Protein AF-A0A7S4B683-F1 (afdb_monomer_lite)

pLDDT: mean 73.1, std 13.83, range [40.75, 92.88]

Sequence (251 aa):
MADQAPETPTKEPKQQPLPHYALPNFSTVLPTYSNHESDVIAQAFRIGNFLSLQDLPSRIKPGQVSRSRCQKILDNRQPSDAATDPSARYQPKPKLFSEFEYMPSPYSIVETIHAQERAEQKASLEKAGHKKPFVLADTAVKLKYEDGFHGGIRPYKDTPDPWEAADDQALRHKWLQDAQILAGPWRPSGRVKGSTGEAATEIPCAKSLPEIIESLRKDLESDWEDYDFIVCSTDDEHIVSVSRAILRSYN

Organism: Chrysotila carterae (NCBI:txid13221)

Secondary structure (DSSP, 8-state):
--PPPPPP------PPPPPGGGSPPTTTSPPPPTTHHHHHHHHHTSTT-SS-GGGS-SS--TTHHHHHHHHHHHHHHSPPGGGT-TT----PPS-SS--------HHHHHHHHHHHHHHHHHHHHHHTT-SS----TTS----TT--TTSS------SSPPTTHHHHHHHHHHHHHHHHH-SSSS---------SSS--S-----TTTHHHHHHHHHHHHHHH-TTEEEEEEE-TTS-EEEEEEE------

Radius of gyration: 38.77 Å; chains: 1; bounding box: 94×109×76 Å

Structure (mmCIF, N/CA/C/O backbone):
data_AF-A0A7S4B683-F1
#
_entry.id   AF-A0A7S4B683-F1
#
loop_
_atom_site.group_PDB
_atom_site.id
_atom_site.type_symbol
_atom_site.label_atom_id
_atom_site.label_alt_id
_atom_site.label_comp_id
_atom_site.label_asym_id
_atom_site.label_entity_id
_atom_site.label_seq_id
_atom_site.pdbx_PDB_ins_code
_atom_site.Cartn_x
_atom_site.Cartn_y
_atom_site.Cartn_z
_atom_site.occupancy
_atom_site.B_iso_or_equiv
_atom_site.auth_seq_id
_atom_site.auth_comp_id
_atom_site.auth_asym_id
_atom_site.auth_atom_id
_atom_site.pdbx_PDB_model_num
ATOM 1 N N . MET A 1 1 ? 55.623 56.585 -16.899 1.00 46.59 1 MET A N 1
ATOM 2 C CA . MET A 1 1 ? 54.569 57.502 -16.423 1.00 46.59 1 MET A CA 1
ATOM 3 C C . MET A 1 1 ? 53.360 57.261 -17.303 1.00 46.59 1 MET A C 1
ATOM 5 O O . MET A 1 1 ? 53.404 57.637 -18.463 1.00 46.59 1 MET A O 1
ATOM 9 N N . ALA A 1 2 ? 52.381 56.507 -16.807 1.00 42.16 2 ALA A N 1
ATOM 10 C CA . ALA A 1 2 ? 51.123 56.243 -17.498 1.00 42.16 2 ALA A CA 1
ATOM 11 C C . ALA A 1 2 ? 49.999 56.733 -16.578 1.00 42.16 2 ALA A C 1
ATOM 13 O O . ALA A 1 2 ? 49.962 56.346 -15.410 1.00 42.16 2 ALA A O 1
ATOM 14 N N . ASP A 1 3 ? 49.184 57.644 -17.104 1.00 46.34 3 ASP A N 1
ATOM 15 C CA . ASP A 1 3 ? 48.118 58.365 -16.414 1.00 46.34 3 ASP A CA 1
ATOM 16 C C . ASP A 1 3 ? 47.006 57.431 -15.918 1.00 46.34 3 ASP A C 1
ATOM 18 O O . ASP A 1 3 ? 4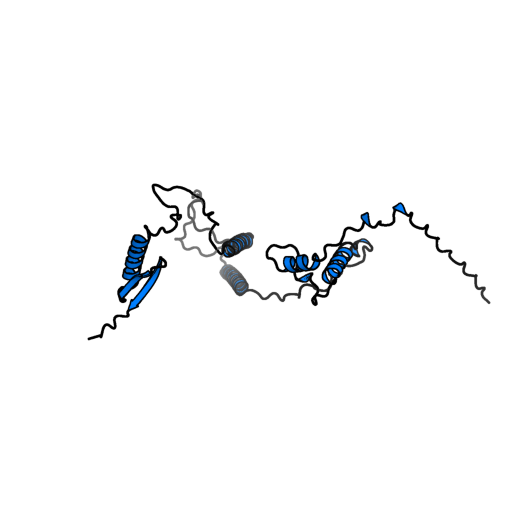6.462 56.622 -16.671 1.00 46.34 3 ASP A O 1
ATOM 22 N N . GLN A 1 4 ? 46.649 57.581 -14.641 1.00 49.62 4 GLN A N 1
ATOM 23 C CA . GLN A 1 4 ? 45.452 57.007 -14.031 1.00 49.62 4 GLN A CA 1
ATOM 24 C C . GLN A 1 4 ? 44.239 57.884 -14.364 1.00 49.62 4 GLN A C 1
ATOM 26 O O . GLN A 1 4 ? 44.183 59.052 -13.981 1.00 49.62 4 GLN A O 1
ATOM 31 N N . ALA A 1 5 ? 43.253 57.311 -15.053 1.00 58.00 5 ALA A N 1
ATOM 32 C CA . ALA A 1 5 ? 41.938 57.921 -15.225 1.00 58.00 5 ALA A CA 1
ATOM 33 C C . ALA A 1 5 ? 41.121 57.824 -13.915 1.00 58.00 5 ALA A C 1
ATOM 35 O O . ALA A 1 5 ? 41.173 56.784 -13.256 1.00 58.00 5 ALA A O 1
ATOM 36 N N . PRO A 1 6 ? 40.355 58.861 -13.526 1.00 57.94 6 PRO A N 1
ATOM 37 C CA . PRO A 1 6 ? 39.534 58.823 -12.319 1.00 57.94 6 PRO A CA 1
ATOM 38 C C . PRO A 1 6 ? 38.224 58.050 -12.544 1.00 57.94 6 PRO A C 1
ATOM 40 O O . PRO A 1 6 ? 37.463 58.337 -13.469 1.00 57.94 6 PRO A O 1
ATOM 43 N N . GLU A 1 7 ? 37.948 57.090 -11.662 1.00 55.16 7 GLU A N 1
ATOM 44 C CA . GLU A 1 7 ? 36.692 56.341 -11.603 1.00 55.16 7 GLU A CA 1
ATOM 45 C C . GLU A 1 7 ? 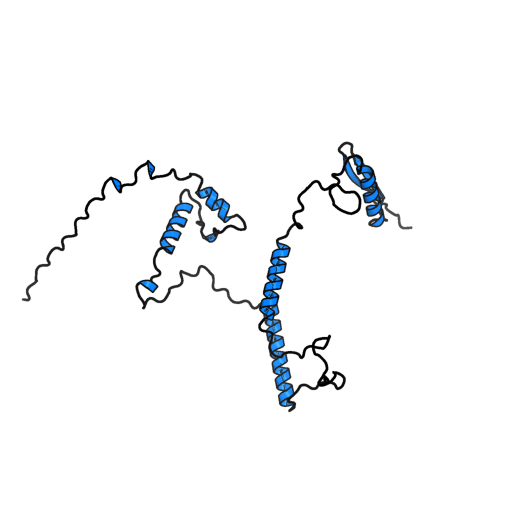35.519 57.263 -11.225 1.00 55.16 7 GLU A C 1
ATOM 47 O O . GLU A 1 7 ? 35.549 57.985 -10.226 1.00 55.16 7 GLU A O 1
ATOM 52 N N . THR A 1 8 ? 34.460 57.250 -12.032 1.00 56.09 8 THR A N 1
ATOM 53 C CA . THR A 1 8 ? 33.211 57.970 -11.755 1.00 56.09 8 THR A CA 1
ATOM 54 C C . THR A 1 8 ? 32.347 57.204 -10.744 1.00 56.09 8 THR A C 1
ATOM 56 O O . THR A 1 8 ? 32.130 56.008 -10.944 1.00 56.09 8 THR A O 1
ATOM 59 N N . PRO A 1 9 ? 31.767 57.854 -9.716 1.00 53.50 9 PRO A N 1
ATOM 60 C CA . PRO A 1 9 ? 30.889 57.184 -8.761 1.00 53.50 9 PRO A CA 1
ATOM 61 C C . PRO A 1 9 ? 29.513 56.894 -9.380 1.00 53.50 9 PRO A C 1
ATOM 63 O O . PRO A 1 9 ? 28.737 57.804 -9.689 1.00 53.50 9 PRO A O 1
ATOM 66 N N . THR A 1 10 ? 29.195 55.612 -9.535 1.00 53.00 10 THR A N 1
ATOM 67 C CA . THR A 1 10 ? 27.877 55.119 -9.951 1.00 53.00 10 THR A CA 1
ATOM 68 C C . THR A 1 10 ? 26.836 55.471 -8.883 1.00 53.00 10 THR A C 1
ATOM 70 O O . THR A 1 10 ? 26.825 54.903 -7.795 1.00 53.00 10 THR A O 1
ATOM 73 N N . LYS A 1 11 ? 25.957 56.440 -9.170 1.00 57.34 11 LYS A N 1
ATOM 74 C CA . LYS A 1 11 ? 24.797 56.774 -8.326 1.00 57.34 11 LYS A CA 1
ATOM 75 C C . LYS A 1 11 ? 23.799 55.613 -8.341 1.00 57.34 11 LYS A C 1
ATOM 77 O O . LYS A 1 11 ? 23.180 55.354 -9.370 1.00 57.34 11 LYS A O 1
ATOM 82 N N . GLU A 1 12 ? 23.601 54.966 -7.198 1.00 60.56 12 GLU A N 1
ATOM 83 C CA . GLU A 1 12 ? 22.509 54.010 -6.999 1.00 60.56 12 GLU A CA 1
ATOM 84 C C . GLU A 1 12 ? 21.138 54.703 -7.172 1.00 60.56 12 GLU A C 1
ATOM 86 O O . GLU A 1 12 ? 20.945 55.831 -6.692 1.00 60.56 12 GLU A O 1
ATOM 91 N N . PRO A 1 13 ? 20.165 54.079 -7.861 1.00 61.00 13 PRO A N 1
ATOM 92 C CA . PRO A 1 13 ? 18.845 54.666 -8.046 1.00 61.00 13 PRO A CA 1
ATOM 93 C C . PRO A 1 13 ? 18.075 54.694 -6.717 1.00 61.00 13 PRO A C 1
ATOM 95 O O . PRO A 1 13 ? 17.823 53.661 -6.100 1.00 61.00 13 PRO A O 1
ATOM 98 N N . LYS A 1 14 ? 17.655 55.892 -6.289 1.00 60.00 14 LYS A N 1
ATOM 99 C CA . LYS A 1 14 ? 16.766 56.083 -5.132 1.00 60.00 14 LYS A CA 1
ATOM 100 C C . LYS A 1 14 ? 15.427 55.386 -5.390 1.00 60.00 14 LYS A C 1
ATOM 102 O O . LYS A 1 14 ? 14.638 55.851 -6.211 1.00 60.00 14 LYS A O 1
ATOM 107 N N . GLN A 1 15 ? 15.171 54.290 -4.681 1.00 65.50 15 GLN A N 1
ATOM 108 C CA . GLN A 1 15 ? 13.884 53.597 -4.705 1.00 65.50 15 GLN A CA 1
ATOM 109 C C . GLN A 1 15 ? 12.796 54.513 -4.127 1.00 65.50 15 GLN A C 1
ATOM 111 O O . GLN A 1 15 ? 12.965 55.092 -3.053 1.00 65.50 15 GLN A O 1
ATOM 116 N N . GLN A 1 16 ? 11.692 54.681 -4.854 1.00 76.94 16 GLN A N 1
ATOM 117 C CA . GLN A 1 16 ? 10.541 55.431 -4.353 1.00 76.94 16 GLN A CA 1
ATOM 118 C C . GLN A 1 16 ? 9.873 54.636 -3.216 1.00 76.94 16 GLN A C 1
ATOM 120 O O . GLN A 1 16 ? 9.711 53.421 -3.355 1.00 76.94 16 GLN A O 1
ATOM 125 N N . PRO A 1 17 ? 9.497 55.278 -2.094 1.00 78.19 17 PRO A N 1
ATOM 126 C CA . PRO A 1 17 ? 8.856 54.583 -0.984 1.00 78.19 17 PRO A CA 1
ATOM 127 C C . PRO A 1 17 ? 7.494 54.034 -1.423 1.00 78.19 17 PRO A C 1
ATOM 129 O O . PRO A 1 17 ? 6.731 54.727 -2.100 1.00 78.19 17 PRO A O 1
ATOM 132 N N . LEU A 1 18 ? 7.191 52.788 -1.042 1.00 81.88 18 LEU A N 1
ATOM 133 C CA . LEU A 1 18 ? 5.913 52.166 -1.380 1.00 81.88 18 LEU A CA 1
ATOM 134 C C . LEU A 1 18 ? 4.740 52.997 -0.825 1.00 81.88 18 LEU A C 1
ATOM 136 O O . LEU A 1 18 ? 4.807 53.486 0.306 1.00 81.88 18 LEU A O 1
ATOM 140 N N . PRO A 1 19 ? 3.648 53.143 -1.593 1.00 88.12 19 PRO A N 1
ATOM 141 C CA . PRO A 1 19 ? 2.488 53.900 -1.155 1.00 88.12 19 PRO A CA 1
ATOM 142 C C . PRO A 1 19 ? 1.785 53.232 0.035 1.00 88.12 19 PRO A C 1
ATOM 144 O O . PRO A 1 19 ? 1.706 52.010 0.124 1.00 88.12 19 PRO A O 1
ATOM 147 N N . HIS A 1 20 ? 1.202 54.041 0.926 1.00 76.50 20 HIS A N 1
ATOM 148 C CA . HIS A 1 20 ? 0.596 53.567 2.178 1.00 76.50 20 HIS A CA 1
ATOM 149 C C . HIS A 1 20 ? -0.540 52.547 1.962 1.00 76.50 20 HIS A C 1
ATOM 151 O O . HIS A 1 20 ? -0.727 51.649 2.779 1.00 76.50 20 HIS A O 1
ATOM 157 N N . TYR A 1 21 ? -1.274 52.639 0.850 1.00 80.00 21 TYR A N 1
ATOM 158 C CA . TYR A 1 21 ? -2.324 51.674 0.500 1.00 80.00 21 TYR A CA 1
ATOM 159 C C . TYR A 1 21 ? -1.781 50.299 0.079 1.00 80.00 21 TYR A C 1
ATOM 161 O O . TYR A 1 21 ? -2.535 49.332 0.051 1.00 80.00 21 TYR A O 1
ATOM 169 N N . ALA A 1 22 ? -0.492 50.204 -0.259 1.00 79.50 22 ALA A N 1
ATOM 170 C CA . ALA A 1 22 ? 0.187 48.948 -0.566 1.00 79.50 22 ALA A CA 1
ATOM 171 C C . ALA A 1 22 ? 0.823 48.306 0.681 1.00 79.50 22 ALA A C 1
ATOM 173 O O . ALA A 1 22 ? 1.377 47.211 0.587 1.00 79.50 22 ALA A O 1
ATOM 174 N N . LEU A 1 23 ? 0.754 48.966 1.844 1.00 82.25 23 LEU A N 1
ATOM 175 C CA . LEU A 1 23 ? 1.198 48.386 3.106 1.00 82.25 23 LEU A CA 1
ATOM 176 C C . LEU A 1 23 ? 0.097 47.472 3.668 1.00 82.25 23 LEU A C 1
ATOM 178 O O . LEU A 1 23 ? -1.067 47.881 3.715 1.00 82.25 23 LEU A O 1
ATOM 182 N N . PRO A 1 24 ? 0.433 46.251 4.117 1.00 78.19 24 PRO A N 1
ATOM 183 C CA . PRO A 1 24 ? -0.540 45.357 4.727 1.00 78.19 24 PRO A CA 1
ATOM 184 C C . PRO A 1 24 ? -1.126 46.002 5.991 1.00 78.19 24 PRO A C 1
ATOM 186 O O . PRO A 1 24 ? -0.405 46.352 6.924 1.00 78.19 24 PRO A O 1
ATOM 189 N N . ASN A 1 25 ? -2.448 46.178 6.013 1.00 77.94 25 ASN A N 1
ATOM 190 C CA . ASN A 1 25 ? -3.186 46.665 7.177 1.00 77.94 25 ASN A CA 1
ATOM 191 C C . ASN A 1 25 ? -3.457 45.504 8.154 1.00 77.94 25 ASN A C 1
ATOM 193 O O . ASN A 1 25 ? -3.464 44.338 7.760 1.00 77.94 25 ASN A O 1
ATOM 197 N N . PHE A 1 26 ? -3.749 45.800 9.418 1.00 70.12 26 PHE A N 1
ATOM 198 C CA . PHE A 1 26 ? -4.119 44.818 10.441 1.00 70.12 26 PHE A CA 1
ATOM 199 C C . PHE A 1 26 ? -5.315 43.943 10.018 1.00 70.12 26 PHE A C 1
ATOM 201 O O . PHE A 1 26 ? -5.385 42.774 10.370 1.00 70.12 26 PHE A O 1
ATOM 208 N N . SER A 1 27 ? -6.215 44.477 9.184 1.00 70.19 27 SER A N 1
ATOM 209 C CA . SER A 1 27 ? -7.323 43.733 8.569 1.00 70.19 27 SER A CA 1
ATOM 210 C C . SER A 1 27 ? -6.907 42.773 7.445 1.00 70.19 27 SER A C 1
ATOM 212 O O . SER A 1 27 ? -7.679 41.889 7.087 1.00 70.19 27 SER A O 1
ATOM 214 N N . THR A 1 28 ? -5.704 42.929 6.885 1.00 71.50 28 THR A N 1
ATOM 215 C CA . THR A 1 28 ? -5.133 42.013 5.877 1.00 71.50 28 THR A CA 1
ATOM 216 C C . THR A 1 28 ? -4.357 40.855 6.507 1.00 71.50 28 THR A C 1
ATOM 218 O O . THR A 1 28 ? -4.175 39.821 5.867 1.00 71.50 28 THR A O 1
ATOM 221 N N . VAL A 1 29 ? -3.938 40.992 7.770 1.00 67.19 29 VAL A N 1
ATOM 222 C CA . VAL A 1 29 ? -3.276 39.925 8.525 1.00 67.19 29 VAL A CA 1
ATOM 223 C C . VAL A 1 29 ? -4.345 39.131 9.266 1.00 67.19 29 VAL A C 1
ATOM 225 O O . VAL A 1 29 ? -4.734 39.457 10.385 1.00 67.19 29 VAL A O 1
ATOM 228 N N . LEU A 1 30 ? -4.844 38.080 8.618 1.00 71.44 30 LEU A N 1
ATOM 229 C CA . LEU A 1 30 ? -5.721 37.121 9.283 1.00 71.44 30 LEU A CA 1
ATOM 230 C C . LEU A 1 30 ? -4.980 36.494 10.477 1.00 71.44 30 LEU A C 1
ATOM 232 O O . LEU A 1 30 ? -3.805 36.133 10.329 1.00 71.44 30 LEU A O 1
ATOM 236 N N . PRO A 1 31 ? -5.639 36.331 11.641 1.00 70.19 31 PRO A N 1
ATOM 237 C CA . PRO A 1 31 ? -5.066 35.599 12.760 1.00 70.19 31 PRO A CA 1
ATOM 238 C C . PRO A 1 31 ? -4.597 34.228 12.282 1.00 70.19 31 PRO A C 1
ATOM 240 O O . PRO A 1 31 ? -5.380 33.428 11.764 1.00 70.19 31 PRO A O 1
ATOM 243 N N . THR A 1 32 ? -3.301 33.964 12.423 1.00 68.81 32 THR A N 1
ATOM 244 C CA . THR A 1 32 ? -2.757 32.649 12.110 1.00 68.81 32 THR A CA 1
ATOM 245 C C . THR A 1 32 ? -3.271 31.675 13.158 1.00 68.81 32 THR A C 1
ATOM 247 O O . THR A 1 32 ? -3.103 31.872 14.360 1.00 68.81 32 THR A O 1
ATOM 250 N N . TYR A 1 33 ? -3.972 30.642 12.697 1.00 78.50 33 TYR A N 1
ATOM 251 C CA . TYR A 1 33 ? -4.523 29.610 13.561 1.00 78.50 33 TYR A CA 1
ATOM 252 C C . TYR A 1 33 ? -3.401 28.963 14.388 1.00 78.50 33 TYR A C 1
ATOM 254 O O . TYR A 1 33 ? -2.492 28.343 13.834 1.00 78.50 33 TYR A O 1
ATOM 262 N N . SER A 1 34 ? -3.463 29.110 15.715 1.00 79.31 34 SER A N 1
ATOM 263 C CA . SER A 1 34 ? -2.379 28.706 16.623 1.00 79.31 34 SER A CA 1
ATOM 264 C C . SER A 1 34 ? -2.111 27.197 16.622 1.00 79.31 34 SER A C 1
ATOM 266 O O . SER A 1 34 ? -0.985 26.789 16.894 1.00 79.31 34 SER A O 1
ATOM 268 N N . ASN A 1 35 ? -3.107 26.370 16.283 1.00 86.88 35 ASN A N 1
ATOM 269 C CA . ASN A 1 35 ? -2.960 24.908 16.247 1.00 86.88 35 ASN A CA 1
ATOM 270 C C . ASN A 1 35 ? -2.664 24.381 14.832 1.00 86.88 35 ASN A C 1
ATOM 272 O O . ASN A 1 35 ? -2.751 23.182 14.574 1.00 86.88 35 ASN A O 1
ATOM 276 N N . HIS A 1 36 ? -2.298 25.256 13.890 1.00 88.06 36 HIS A N 1
ATOM 277 C CA . HIS A 1 36 ? -2.014 24.822 12.523 1.00 88.06 36 HIS A CA 1
ATOM 278 C C . HIS A 1 36 ? -0.862 23.810 12.474 1.00 88.06 36 HIS A C 1
ATOM 280 O O . HIS A 1 36 ? -0.920 22.837 11.727 1.00 88.06 36 HIS A O 1
ATOM 286 N N . GLU A 1 37 ? 0.171 24.005 13.297 1.00 89.44 37 GLU A N 1
ATOM 287 C CA . GLU A 1 37 ? 1.328 23.107 13.317 1.00 89.44 37 GLU A CA 1
ATOM 288 C C . GLU A 1 37 ? 0.979 21.717 13.849 1.00 89.44 37 GLU A C 1
ATOM 290 O O . GLU A 1 37 ? 1.427 20.724 13.277 1.00 89.44 37 GLU A O 1
ATOM 295 N N . SER A 1 38 ? 0.152 21.628 14.895 1.00 91.56 38 SER A N 1
ATOM 296 C CA . SER A 1 38 ? -0.282 20.338 15.438 1.00 91.56 38 SER A CA 1
ATOM 297 C C . SER A 1 38 ? -1.114 19.551 14.433 1.00 91.56 38 SER A C 1
ATOM 299 O O . SER A 1 38 ? -0.927 18.342 14.314 1.00 91.56 38 SER A O 1
ATOM 301 N N . ASP A 1 39 ? -1.966 20.228 13.662 1.00 91.94 39 ASP A N 1
ATOM 302 C CA . ASP A 1 39 ? -2.785 19.576 12.639 1.00 91.94 39 ASP A CA 1
ATOM 303 C C . ASP A 1 39 ? -1.928 19.037 11.494 1.00 91.94 39 ASP A C 1
ATOM 305 O O . ASP A 1 39 ? -2.140 17.915 11.040 1.00 91.94 39 ASP A O 1
ATOM 309 N N . VAL A 1 40 ? -0.920 19.799 11.059 1.00 91.06 40 VAL A N 1
ATOM 310 C CA . VAL A 1 40 ? 0.033 19.377 10.020 1.00 91.06 40 VAL A CA 1
ATOM 311 C C . VAL A 1 40 ? 0.833 18.155 10.474 1.00 91.06 40 VAL A C 1
ATOM 313 O O . VAL A 1 40 ? 1.000 17.210 9.702 1.00 91.06 40 VAL A O 1
ATOM 316 N N . ILE A 1 41 ? 1.288 18.142 11.731 1.00 92.25 41 ILE A N 1
ATOM 317 C CA . ILE A 1 41 ? 1.977 16.983 12.311 1.00 92.25 41 ILE A CA 1
ATOM 318 C C . ILE A 1 41 ? 1.026 15.783 12.343 1.00 92.25 41 ILE A C 1
ATOM 320 O O . ILE A 1 41 ? 1.364 14.728 11.816 1.00 92.25 41 ILE A O 1
ATOM 324 N N . ALA A 1 42 ? -0.178 15.942 12.897 1.00 92.88 42 ALA A N 1
ATOM 325 C CA . ALA A 1 42 ? -1.154 14.859 12.999 1.00 92.88 42 ALA A CA 1
ATOM 326 C C . ALA A 1 42 ? -1.527 14.287 11.625 1.00 92.88 42 ALA A C 1
ATOM 328 O O . ALA A 1 42 ? -1.640 13.074 11.465 1.00 92.88 42 ALA A O 1
ATOM 329 N N . GLN A 1 43 ? -1.682 15.149 10.621 1.00 92.06 43 GLN A N 1
ATOM 330 C CA . GLN A 1 43 ? -1.948 14.752 9.246 1.00 92.06 43 GLN A CA 1
ATOM 331 C C . GLN A 1 43 ? -0.796 13.934 8.651 1.00 92.06 43 GLN A C 1
ATOM 333 O O . GLN A 1 43 ? -1.062 12.943 7.978 1.00 92.06 43 GLN A O 1
ATOM 338 N N . ALA A 1 44 ? 0.468 14.289 8.896 1.00 91.12 44 ALA A N 1
ATOM 339 C CA . ALA A 1 44 ? 1.613 13.538 8.368 1.00 91.12 44 ALA A CA 1
ATOM 340 C C . ALA A 1 44 ? 1.672 12.081 8.876 1.00 91.12 44 ALA A C 1
ATOM 342 O O . ALA A 1 44 ? 2.189 11.213 8.181 1.00 91.12 44 ALA A O 1
ATOM 343 N N . PHE A 1 45 ? 1.103 11.797 10.054 1.00 91.75 45 PHE A N 1
ATOM 344 C CA . PHE A 1 45 ? 0.998 10.439 10.608 1.00 91.75 45 PHE A CA 1
ATOM 345 C C . PHE A 1 45 ? -0.296 9.700 10.224 1.00 91.75 45 PHE A C 1
ATOM 347 O O . PHE A 1 45 ? -0.460 8.534 10.584 1.00 91.75 45 PHE A O 1
ATOM 354 N N . ARG A 1 46 ? -1.231 10.339 9.507 1.00 91.00 46 ARG A N 1
ATOM 355 C CA . ARG A 1 46 ? -2.461 9.681 9.045 1.00 91.00 46 ARG A CA 1
ATOM 356 C C . ARG A 1 46 ? -2.227 8.927 7.742 1.00 91.00 46 ARG A C 1
ATOM 358 O O . ARG A 1 46 ? -1.639 9.443 6.795 1.00 91.00 46 ARG A O 1
ATOM 365 N N . ILE A 1 47 ? -2.776 7.718 7.681 1.00 87.06 47 ILE A N 1
ATOM 366 C CA . ILE A 1 47 ? -2.819 6.909 6.461 1.00 87.06 47 ILE A CA 1
ATOM 367 C C . ILE A 1 47 ? -3.718 7.617 5.433 1.00 87.06 47 ILE A C 1
ATOM 369 O O . ILE A 1 47 ? -4.781 8.127 5.786 1.00 87.06 47 ILE A O 1
ATOM 373 N N . GLY A 1 48 ? -3.286 7.665 4.169 1.00 84.00 48 GLY A N 1
ATOM 374 C CA . GLY A 1 48 ? -4.039 8.301 3.079 1.00 84.00 48 GLY A CA 1
ATOM 375 C C . GLY A 1 48 ? -3.893 9.824 2.994 1.00 84.00 48 GLY A C 1
ATOM 376 O O . GLY A 1 48 ? -4.687 10.477 2.321 1.00 84.00 48 GLY A O 1
ATOM 377 N N . ASN A 1 49 ? -2.899 10.404 3.670 1.00 85.31 49 ASN A N 1
ATOM 378 C CA . ASN A 1 49 ? -2.600 11.826 3.564 1.00 85.31 49 ASN A CA 1
ATOM 379 C C . ASN A 1 49 ? -1.508 12.131 2.517 1.00 85.31 49 ASN A C 1
ATOM 381 O O . ASN A 1 49 ? -0.712 11.273 2.147 1.00 85.31 49 ASN A O 1
ATOM 385 N N . PHE A 1 50 ? -1.458 13.384 2.062 1.00 83.31 50 PHE A N 1
ATOM 386 C CA . PHE A 1 50 ? -0.502 13.896 1.075 1.00 83.31 50 PHE A CA 1
ATOM 387 C C . PHE A 1 50 ? 0.749 14.546 1.694 1.00 83.31 50 PHE A C 1
ATOM 389 O O . PHE A 1 50 ? 1.645 14.963 0.960 1.00 83.31 50 PHE A O 1
ATOM 396 N N . LEU A 1 51 ? 0.824 14.679 3.024 1.00 86.31 51 LEU A N 1
ATOM 397 C CA . LEU A 1 51 ? 2.022 15.186 3.698 1.00 86.31 51 LEU A CA 1
ATOM 398 C C . LEU A 1 51 ? 2.964 14.026 4.009 1.00 86.31 51 LEU A C 1
ATOM 400 O O . LEU A 1 51 ? 2.600 13.104 4.734 1.00 86.31 51 LEU A O 1
ATOM 404 N N . SER A 1 52 ? 4.184 14.095 3.477 1.00 84.56 52 SER A N 1
ATOM 405 C CA . SER A 1 52 ? 5.217 13.102 3.756 1.00 84.56 52 SER A CA 1
ATOM 406 C C . SER A 1 52 ? 5.789 13.300 5.159 1.00 84.56 52 SER A C 1
ATOM 408 O O . SER A 1 52 ? 6.120 14.421 5.544 1.00 84.56 52 SER A O 1
ATOM 410 N N . LEU A 1 53 ? 5.999 12.207 5.899 1.00 87.81 53 LEU A N 1
ATOM 411 C CA . LEU A 1 53 ? 6.740 12.236 7.168 1.00 87.81 53 LEU A CA 1
ATOM 412 C C . LEU A 1 53 ? 8.165 12.777 6.999 1.00 87.81 53 LEU A C 1
ATOM 414 O O . LEU A 1 53 ? 8.706 13.373 7.925 1.00 87.81 53 LEU A O 1
ATOM 418 N N . GLN A 1 54 ? 8.755 12.618 5.812 1.00 84.94 54 GLN A N 1
ATOM 419 C CA . GLN A 1 54 ? 10.086 13.146 5.497 1.00 84.94 54 GLN A CA 1
ATOM 420 C C . GLN A 1 54 ? 10.123 14.680 5.458 1.00 84.94 54 GLN A C 1
ATOM 422 O O . GLN A 1 54 ? 11.188 15.269 5.612 1.00 84.94 54 GLN A O 1
ATOM 427 N N . ASP A 1 55 ? 8.972 15.328 5.260 1.00 85.00 55 ASP A N 1
ATOM 428 C CA . ASP A 1 55 ? 8.879 16.788 5.225 1.00 85.00 55 ASP A CA 1
ATOM 429 C C . ASP A 1 55 ? 8.845 17.410 6.627 1.00 85.00 55 ASP A C 1
ATOM 431 O O . ASP A 1 55 ? 8.970 18.632 6.769 1.00 85.00 55 ASP A O 1
ATOM 435 N N . LEU A 1 56 ? 8.665 16.590 7.668 1.00 89.81 56 LEU A N 1
ATOM 436 C CA . LEU A 1 56 ? 8.723 17.054 9.043 1.00 89.81 56 LEU A CA 1
ATOM 437 C C . LEU A 1 56 ? 10.181 17.233 9.493 1.00 89.81 56 LEU A C 1
ATOM 439 O O . LEU A 1 56 ? 11.047 16.411 9.187 1.00 89.81 56 LEU A O 1
ATOM 443 N N . PRO A 1 57 ? 10.478 18.287 10.270 1.00 90.38 57 PRO A N 1
ATOM 444 C CA . PRO A 1 57 ? 11.801 18.459 10.848 1.00 90.38 57 PRO A CA 1
ATOM 445 C C . PRO A 1 57 ? 12.106 17.341 11.856 1.00 90.38 57 PRO A C 1
ATOM 447 O O . PRO A 1 57 ? 11.264 16.986 12.678 1.00 90.38 57 PRO A O 1
ATOM 450 N N . SER A 1 58 ? 13.351 16.858 11.868 1.00 88.50 58 SER A N 1
ATOM 451 C CA . SER A 1 58 ? 13.817 15.796 12.781 1.00 88.50 58 SER A CA 1
ATOM 452 C C . SER A 1 58 ? 13.687 16.141 14.269 1.00 88.50 58 SER A C 1
ATOM 454 O O . SER A 1 58 ? 13.598 15.257 15.118 1.00 88.50 58 SER A O 1
ATOM 456 N N . ARG A 1 59 ? 13.677 17.435 14.602 1.00 90.38 59 ARG A N 1
ATOM 457 C CA . ARG A 1 59 ? 13.365 17.952 15.938 1.00 90.38 59 ARG A CA 1
ATOM 458 C C . ARG A 1 59 ? 12.210 18.932 15.807 1.00 90.38 59 ARG A C 1
ATOM 460 O O . ARG A 1 59 ? 12.343 19.927 15.101 1.00 90.38 59 ARG A O 1
ATOM 467 N N . ILE A 1 60 ? 11.101 18.661 16.488 1.00 91.06 60 ILE A N 1
ATOM 468 C CA . ILE A 1 60 ? 9.909 19.512 16.458 1.00 91.06 60 ILE A CA 1
ATOM 469 C C . ILE A 1 60 ? 10.072 20.604 17.520 1.00 91.06 60 ILE A C 1
ATOM 471 O O . ILE A 1 60 ? 10.049 20.327 18.718 1.00 91.06 60 ILE A O 1
ATOM 475 N N . LYS A 1 61 ? 10.265 21.849 17.077 1.00 92.56 61 LYS A N 1
ATOM 476 C CA . LYS A 1 61 ? 10.207 23.055 17.917 1.00 92.56 61 LYS A CA 1
ATOM 477 C C . LYS A 1 61 ? 9.043 23.945 17.465 1.00 92.56 61 LYS A C 1
ATOM 479 O O . LYS A 1 61 ? 8.689 23.886 16.284 1.00 92.56 61 LYS A O 1
ATOM 484 N N . PRO A 1 62 ? 8.492 24.801 18.345 1.00 89.88 62 PRO A N 1
ATOM 485 C CA . PRO A 1 62 ? 7.451 25.751 17.958 1.00 89.88 62 PRO A CA 1
ATOM 486 C C . PRO A 1 62 ? 7.885 26.604 16.757 1.00 89.88 62 PRO A C 1
ATOM 488 O O . PRO A 1 62 ? 8.990 27.156 16.748 1.00 89.88 62 PRO A O 1
ATOM 491 N N . GLY A 1 63 ? 7.046 26.685 15.726 1.00 88.56 63 GLY A N 1
ATOM 492 C CA . GLY A 1 63 ? 7.312 27.443 14.500 1.00 88.56 63 GLY A CA 1
ATOM 493 C C . GLY A 1 63 ? 8.200 26.728 13.474 1.00 88.56 63 GLY A C 1
ATOM 494 O O . GLY A 1 63 ? 8.379 27.228 12.361 1.00 88.56 63 GLY A O 1
ATOM 495 N N . GLN A 1 64 ? 8.814 25.591 13.816 1.00 91.94 64 GLN A N 1
ATOM 496 C CA . GLN A 1 64 ? 9.798 24.939 12.946 1.00 91.94 64 GLN A CA 1
ATOM 497 C C . GLN A 1 64 ? 9.142 24.211 11.771 1.00 91.94 64 GLN A C 1
ATOM 499 O O . GLN A 1 64 ? 9.681 24.239 10.665 1.00 91.94 64 GLN A O 1
ATOM 504 N N . VAL A 1 65 ? 7.973 23.606 11.991 1.00 91.31 65 VAL A N 1
ATOM 505 C CA . VAL A 1 65 ? 7.203 22.928 10.936 1.00 91.31 65 VAL A CA 1
ATOM 506 C C . VAL A 1 65 ? 6.748 23.944 9.891 1.00 91.31 65 VAL A C 1
ATOM 508 O O . VAL A 1 65 ? 6.979 23.744 8.697 1.00 91.31 65 VAL A O 1
ATOM 511 N N . SER A 1 66 ? 6.196 25.079 10.333 1.00 90.25 66 SER A N 1
ATOM 512 C CA . SER A 1 66 ? 5.788 26.161 9.430 1.00 90.25 66 SER A CA 1
ATOM 513 C C . SER A 1 66 ? 6.971 26.709 8.630 1.00 90.25 66 SER A C 1
ATOM 515 O O . SER A 1 66 ? 6.872 26.858 7.414 1.00 90.25 66 SER A O 1
ATOM 517 N N . ARG A 1 67 ? 8.122 26.948 9.279 1.00 90.38 67 ARG A N 1
ATOM 518 C CA . ARG A 1 67 ? 9.343 27.421 8.601 1.00 90.38 67 ARG A CA 1
ATOM 519 C C . ARG A 1 67 ? 9.857 26.427 7.566 1.00 90.38 67 ARG A C 1
ATOM 521 O O . ARG A 1 67 ? 10.148 26.839 6.449 1.00 90.38 67 ARG A O 1
ATOM 528 N N . SER A 1 68 ? 9.931 25.142 7.911 1.00 89.81 68 SER A N 1
ATOM 529 C CA . SER A 1 68 ? 10.396 24.099 6.986 1.00 89.81 68 SER A CA 1
ATOM 530 C C . SER A 1 68 ? 9.491 23.988 5.758 1.00 89.81 68 SER A C 1
ATOM 532 O O . SER A 1 68 ? 9.964 23.875 4.629 1.00 89.81 68 SER A O 1
ATOM 534 N N . ARG A 1 69 ? 8.174 24.102 5.958 1.00 89.62 69 ARG A N 1
ATOM 535 C CA . ARG A 1 69 ? 7.191 24.101 4.871 1.00 89.62 69 ARG A CA 1
ATOM 536 C C . ARG A 1 69 ? 7.305 25.343 3.989 1.00 89.62 69 ARG A C 1
ATOM 538 O O . ARG A 1 69 ? 7.297 25.215 2.767 1.00 89.62 69 ARG A O 1
ATOM 545 N N . CYS A 1 70 ? 7.441 26.528 4.584 1.00 87.94 70 CYS A N 1
ATOM 546 C CA . CYS A 1 70 ? 7.686 27.761 3.837 1.00 87.94 70 CYS A CA 1
ATOM 547 C C . CYS A 1 70 ? 8.976 27.666 3.018 1.00 87.94 70 CYS A C 1
ATOM 549 O O . CYS A 1 70 ? 8.958 28.004 1.839 1.00 87.94 70 CYS A O 1
ATOM 551 N N . GLN A 1 71 ? 10.058 27.142 3.602 1.00 88.88 71 GLN A N 1
ATOM 552 C CA . GLN A 1 71 ? 11.319 26.939 2.894 1.00 88.88 71 GLN A CA 1
ATOM 553 C C . GLN A 1 71 ? 11.141 25.994 1.705 1.00 88.88 71 GLN A C 1
ATOM 555 O O . GLN A 1 71 ? 11.492 26.356 0.591 1.00 88.88 71 GLN A O 1
ATOM 560 N N . LYS A 1 72 ? 10.477 24.849 1.898 1.00 87.19 72 LYS A N 1
ATOM 561 C CA . LYS A 1 72 ? 10.182 23.906 0.810 1.00 87.19 72 LYS A CA 1
ATOM 562 C C . LYS A 1 72 ? 9.373 24.549 -0.325 1.00 87.19 72 LYS A C 1
ATOM 564 O O . LYS A 1 72 ? 9.630 24.281 -1.495 1.00 87.19 72 LYS A O 1
ATOM 569 N N . ILE A 1 73 ? 8.397 25.401 0.000 1.00 86.69 73 ILE A N 1
ATOM 570 C CA . ILE A 1 73 ? 7.620 26.146 -1.004 1.00 86.69 73 ILE A CA 1
ATOM 571 C C . ILE A 1 73 ? 8.520 27.118 -1.774 1.00 86.69 73 ILE A C 1
ATOM 573 O O . ILE A 1 73 ? 8.381 27.231 -2.990 1.00 86.69 73 ILE A O 1
ATOM 577 N N . LEU A 1 74 ? 9.431 27.813 -1.088 1.00 85.88 74 LEU A N 1
ATOM 578 C CA . LEU A 1 74 ? 10.392 28.715 -1.723 1.00 85.88 74 LEU A CA 1
ATOM 579 C C . LEU A 1 74 ? 11.371 27.947 -2.618 1.00 85.88 74 LEU A C 1
ATOM 581 O O . LEU A 1 74 ? 11.563 28.338 -3.765 1.00 85.88 74 LEU A O 1
ATOM 585 N N . ASP A 1 75 ? 11.894 26.818 -2.146 1.00 83.69 75 ASP A N 1
ATOM 586 C CA . ASP A 1 75 ? 12.811 25.958 -2.899 1.00 83.69 75 ASP A CA 1
ATOM 587 C C . ASP A 1 75 ? 12.145 25.368 -4.152 1.00 83.69 75 ASP A C 1
ATOM 589 O O . ASP A 1 75 ? 12.788 25.218 -5.185 1.00 83.69 75 ASP A O 1
ATOM 593 N N . ASN A 1 76 ? 10.848 25.041 -4.086 1.00 82.06 76 ASN A N 1
ATOM 594 C CA . ASN A 1 76 ? 10.076 24.563 -5.239 1.00 82.06 76 ASN A CA 1
ATOM 595 C C . ASN A 1 76 ? 9.717 25.682 -6.228 1.00 82.06 76 ASN A C 1
ATOM 597 O O . ASN A 1 76 ? 9.404 25.401 -7.382 1.00 82.06 76 ASN A O 1
ATOM 601 N N . ARG A 1 77 ? 9.700 26.938 -5.768 1.00 80.75 77 ARG A N 1
ATOM 602 C CA . ARG A 1 77 ? 9.420 28.115 -6.600 1.00 80.75 77 ARG A CA 1
ATOM 603 C C . ARG A 1 77 ? 10.649 28.628 -7.336 1.00 80.75 77 ARG A C 1
ATOM 605 O O . ARG A 1 77 ? 10.480 29.358 -8.310 1.00 80.75 77 ARG A O 1
ATOM 612 N N . GLN A 1 78 ? 11.852 28.296 -6.873 1.00 76.69 78 GLN A N 1
ATOM 613 C CA . GLN A 1 78 ? 13.062 28.649 -7.600 1.00 76.69 78 GLN A CA 1
ATOM 614 C C . GLN A 1 78 ? 13.074 27.902 -8.942 1.00 76.69 78 GLN A C 1
ATOM 616 O O . GLN A 1 78 ? 12.895 26.680 -8.956 1.00 76.69 78 GLN A O 1
ATOM 621 N N . PRO A 1 79 ? 13.237 28.608 -10.078 1.00 67.56 79 PRO A N 1
ATOM 622 C CA . PRO A 1 79 ? 13.425 27.940 -11.355 1.00 67.56 79 PRO A CA 1
ATOM 623 C C . PRO A 1 79 ? 14.671 27.064 -11.241 1.00 67.56 79 PRO A C 1
ATOM 625 O O . PRO A 1 79 ? 15.685 27.500 -10.702 1.00 67.56 79 PRO A O 1
ATOM 628 N N . SER A 1 80 ? 14.595 25.820 -11.713 1.00 64.19 80 SER A N 1
ATOM 629 C CA . SER A 1 80 ? 15.775 24.959 -11.774 1.00 64.19 80 SER A CA 1
ATOM 630 C C . SER A 1 80 ? 16.888 25.692 -12.521 1.00 64.19 80 SER A C 1
ATOM 632 O O . SER A 1 80 ? 16.605 26.241 -13.585 1.00 64.19 80 SER A O 1
ATOM 634 N N . ASP A 1 81 ? 18.127 25.652 -12.029 1.00 59.62 81 ASP A N 1
ATOM 635 C CA . ASP A 1 81 ? 19.280 26.325 -12.659 1.00 59.62 81 ASP A CA 1
ATOM 636 C C . ASP A 1 81 ? 19.457 25.964 -14.150 1.00 59.62 81 ASP A C 1
ATOM 638 O O . ASP A 1 81 ? 19.971 26.756 -14.935 1.00 59.62 81 ASP A O 1
ATOM 642 N N . ALA A 1 82 ? 18.916 24.814 -14.569 1.00 56.44 82 ALA A N 1
ATOM 643 C CA . ALA A 1 82 ? 18.798 24.381 -15.963 1.00 56.44 82 ALA A CA 1
ATOM 644 C C . ALA A 1 82 ? 17.976 25.323 -16.877 1.00 56.44 82 ALA A C 1
ATOM 646 O O . 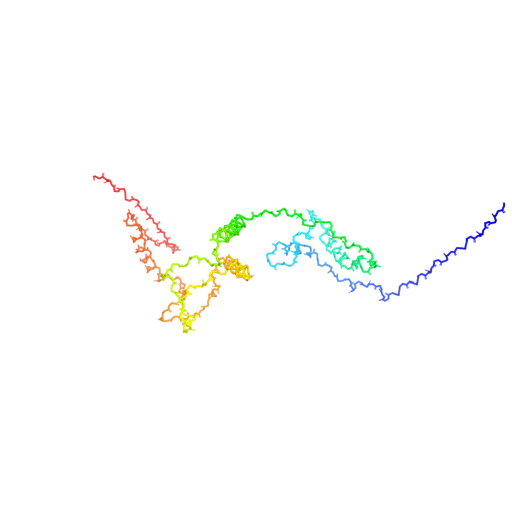ALA A 1 82 ? 18.065 25.218 -18.096 1.00 56.44 82 ALA A O 1
ATOM 647 N N . ALA A 1 83 ? 17.156 26.217 -16.316 1.00 57.84 83 ALA A N 1
ATOM 648 C CA . ALA A 1 83 ? 16.377 27.207 -17.063 1.00 57.84 83 ALA A CA 1
ATOM 649 C C . ALA A 1 83 ? 17.144 28.523 -17.287 1.00 57.84 83 ALA A C 1
ATOM 651 O O . ALA A 1 83 ? 16.823 29.259 -18.217 1.00 57.84 83 ALA A O 1
ATOM 652 N N . THR A 1 84 ? 18.141 28.818 -16.449 1.00 64.19 84 THR A N 1
ATOM 653 C CA . THR A 1 84 ? 18.927 30.061 -16.510 1.00 64.19 84 THR A CA 1
ATOM 654 C C . THR A 1 84 ? 20.198 29.877 -17.336 1.00 64.19 84 THR A C 1
ATOM 656 O O . THR A 1 84 ? 20.636 30.816 -17.998 1.00 64.19 84 THR A O 1
ATOM 659 N N . ASP A 1 85 ? 20.768 28.670 -17.339 1.00 61.25 85 ASP A N 1
ATOM 660 C CA . ASP A 1 85 ? 22.009 28.369 -18.046 1.00 61.25 85 ASP A CA 1
ATOM 661 C C . ASP A 1 85 ? 21.878 27.026 -18.798 1.00 61.25 85 ASP A C 1
ATOM 663 O O . ASP A 1 85 ? 21.832 25.967 -18.167 1.00 61.25 85 ASP A O 1
ATOM 667 N N . PRO A 1 86 ? 21.808 27.010 -20.145 1.00 61.25 86 PRO A N 1
ATOM 668 C CA . PRO A 1 86 ? 21.626 25.777 -20.924 1.00 61.25 86 PRO A CA 1
ATOM 669 C C . PRO A 1 86 ? 22.834 24.826 -20.841 1.00 61.25 86 PRO A C 1
ATOM 671 O O . PRO A 1 86 ? 22.766 23.690 -21.310 1.00 61.25 86 PRO A O 1
ATOM 674 N N . SER A 1 87 ? 23.946 25.285 -20.255 1.00 68.19 87 SER A N 1
ATOM 675 C CA . SER A 1 87 ? 25.143 24.487 -19.978 1.00 68.19 87 SER A CA 1
ATOM 676 C C . SER A 1 87 ? 25.130 23.817 -18.597 1.00 68.19 87 SER A C 1
ATOM 678 O O . SER A 1 87 ? 25.917 22.893 -18.351 1.00 68.19 87 SER A O 1
ATOM 680 N N . ALA A 1 88 ? 24.239 24.246 -17.695 1.00 66.38 88 ALA A N 1
ATOM 681 C CA . ALA A 1 88 ? 24.156 23.713 -16.345 1.00 66.38 88 ALA A CA 1
ATOM 682 C C . ALA A 1 88 ? 23.566 22.300 -16.379 1.00 66.38 88 ALA A C 1
ATOM 684 O O . ALA A 1 88 ? 22.371 22.085 -16.591 1.00 66.38 88 ALA A O 1
ATOM 685 N N . ARG A 1 89 ? 24.427 21.300 -16.157 1.00 64.31 89 ARG A N 1
ATOM 686 C CA . ARG A 1 89 ? 23.988 19.916 -15.964 1.00 64.31 89 ARG A CA 1
ATOM 687 C C . ARG A 1 89 ? 23.079 19.861 -14.743 1.00 64.31 89 ARG A C 1
ATOM 689 O O . ARG A 1 89 ? 23.474 20.315 -13.672 1.00 64.31 89 ARG A O 1
ATOM 696 N N . TYR A 1 90 ? 21.900 19.267 -14.911 1.00 66.31 90 TYR A N 1
ATOM 697 C CA . TYR A 1 90 ? 20.995 18.947 -13.813 1.00 66.31 90 TYR A CA 1
ATOM 698 C C . TYR A 1 90 ? 21.772 18.228 -12.705 1.00 66.31 90 TYR A C 1
ATOM 700 O O . TYR A 1 90 ? 22.227 17.099 -12.893 1.00 66.31 90 TYR A O 1
ATOM 708 N N . GLN A 1 91 ? 21.956 18.899 -11.569 1.00 65.31 91 GLN A N 1
ATOM 709 C CA . GLN A 1 91 ? 22.492 18.280 -10.369 1.00 65.31 91 GLN A CA 1
ATOM 710 C C . GLN A 1 91 ? 21.297 17.729 -9.592 1.00 65.31 91 GLN A C 1
ATOM 712 O O . GLN A 1 91 ? 20.522 18.522 -9.043 1.00 65.31 91 GLN A O 1
ATOM 717 N N . PRO A 1 92 ? 21.080 16.402 -9.565 1.00 63.28 92 PRO A N 1
ATOM 718 C CA . PRO A 1 92 ? 20.058 15.846 -8.698 1.00 63.28 92 PRO A CA 1
ATOM 719 C C . PRO A 1 92 ? 20.371 16.287 -7.266 1.00 63.28 92 PRO A C 1
ATOM 721 O O . PRO A 1 92 ? 21.509 16.167 -6.806 1.00 63.28 92 PRO A O 1
ATOM 724 N N . LYS A 1 93 ? 19.363 16.829 -6.570 1.00 64.75 93 LYS A N 1
ATOM 725 C CA . LYS A 1 93 ? 19.478 17.178 -5.147 1.00 64.75 93 LYS A CA 1
ATOM 726 C C . LYS A 1 93 ? 20.091 15.982 -4.399 1.00 64.75 93 LYS A C 1
ATOM 728 O O . LYS A 1 93 ? 19.730 14.846 -4.723 1.00 64.75 93 LYS A O 1
ATOM 733 N N . PRO A 1 94 ? 21.018 16.209 -3.446 1.00 60.69 94 PRO A N 1
ATOM 734 C CA . PRO A 1 94 ? 21.794 15.146 -2.816 1.00 60.69 94 PRO A CA 1
ATOM 735 C C . PRO A 1 94 ? 20.877 14.020 -2.337 1.00 60.69 94 PRO A C 1
ATOM 737 O O . PRO A 1 94 ? 19.985 14.232 -1.518 1.00 60.69 94 PRO A O 1
ATOM 740 N N . LYS A 1 95 ? 21.099 12.860 -2.967 1.00 56.56 95 LYS A N 1
ATOM 741 C CA . LYS A 1 95 ? 20.466 11.544 -2.828 1.00 56.56 95 LYS A CA 1
ATOM 742 C C . LYS A 1 95 ? 19.536 11.411 -1.612 1.00 56.56 95 LYS A C 1
ATOM 744 O O . LYS A 1 95 ? 19.941 10.950 -0.551 1.00 56.56 95 LYS A O 1
ATOM 749 N N . LEU A 1 96 ? 18.257 11.751 -1.808 1.00 60.59 96 LEU A N 1
ATOM 750 C CA . LEU A 1 96 ? 17.167 11.408 -0.880 1.00 60.59 96 LEU A CA 1
ATOM 751 C C . LEU A 1 96 ? 16.899 9.891 -0.849 1.00 60.59 96 LEU A C 1
ATOM 753 O O . LEU A 1 96 ? 16.266 9.376 0.067 1.00 60.59 96 LEU A O 1
ATOM 757 N N . PHE A 1 97 ? 17.406 9.173 -1.849 1.00 54.72 97 PHE A N 1
ATOM 758 C CA . PHE A 1 97 ? 17.364 7.725 -1.926 1.00 54.72 97 PHE A CA 1
ATOM 759 C C . PHE A 1 97 ? 18.794 7.208 -1.898 1.00 54.72 97 PHE A C 1
ATOM 761 O O . PHE A 1 97 ? 19.613 7.598 -2.732 1.00 54.72 97 PHE A O 1
ATOM 768 N N . SER A 1 98 ? 19.082 6.336 -0.932 1.00 69.94 98 SER A N 1
ATOM 769 C CA . SER A 1 98 ? 20.254 5.473 -1.024 1.00 69.94 98 SER A CA 1
ATOM 770 C C . SER A 1 98 ? 20.180 4.741 -2.359 1.00 69.94 98 SER A C 1
ATOM 772 O O . SER A 1 98 ? 19.122 4.204 -2.690 1.00 69.94 98 SER A O 1
ATOM 774 N N . GLU A 1 99 ? 21.272 4.725 -3.124 1.00 67.00 99 GLU A N 1
ATOM 775 C CA . GLU A 1 99 ? 21.385 3.807 -4.257 1.00 67.00 99 GLU A CA 1
ATOM 776 C C . GLU A 1 99 ? 21.178 2.407 -3.687 1.00 67.00 99 GLU A C 1
ATOM 778 O O . GLU A 1 99 ? 21.961 1.944 -2.858 1.00 67.00 99 GLU A O 1
ATOM 783 N N . PHE A 1 100 ? 20.038 1.798 -4.000 1.00 67.81 100 PHE A N 1
ATOM 784 C CA . PHE A 1 100 ? 19.782 0.442 -3.567 1.00 67.81 100 PHE A CA 1
ATOM 785 C C . PHE A 1 100 ? 20.648 -0.462 -4.436 1.00 67.81 100 PHE A C 1
ATOM 787 O O . PHE A 1 100 ? 20.599 -0.401 -5.666 1.00 67.81 100 PHE A O 1
ATOM 794 N N . GLU A 1 101 ? 21.463 -1.294 -3.800 1.00 75.56 101 GLU A N 1
ATOM 795 C CA . GLU A 1 101 ? 22.038 -2.435 -4.491 1.00 75.56 101 GLU A CA 1
ATOM 796 C C . GLU A 1 101 ? 20.871 -3.353 -4.854 1.00 75.56 101 GLU A C 1
ATOM 798 O O . GLU A 1 101 ? 20.100 -3.774 -3.987 1.00 75.56 101 GLU A O 1
ATOM 803 N N . TYR A 1 102 ? 20.678 -3.598 -6.150 1.00 75.25 102 TYR A N 1
ATOM 804 C CA . TYR A 1 102 ? 19.664 -4.535 -6.607 1.00 75.25 102 TYR A CA 1
ATOM 805 C C . TYR A 1 102 ? 20.023 -5.922 -6.072 1.00 75.25 102 TYR A C 1
ATOM 807 O O . TYR A 1 102 ? 20.917 -6.586 -6.592 1.00 75.25 102 TYR A O 1
ATOM 815 N N . MET A 1 103 ? 19.338 -6.345 -5.011 1.00 75.75 103 MET A N 1
ATOM 816 C CA . MET A 1 103 ? 19.389 -7.722 -4.551 1.00 75.75 103 MET A CA 1
ATOM 817 C C . MET A 1 103 ? 18.394 -8.525 -5.386 1.00 75.75 103 MET A C 1
ATOM 819 O O . MET A 1 103 ? 17.184 -8.315 -5.236 1.00 75.75 103 MET A O 1
ATOM 823 N N . PRO A 1 104 ? 18.862 -9.410 -6.286 1.00 70.00 104 PRO A N 1
ATOM 824 C CA . PRO A 1 104 ? 17.959 -10.240 -7.057 1.00 70.00 104 PRO A CA 1
ATOM 825 C C . PRO A 1 104 ? 17.123 -11.075 -6.092 1.00 70.00 104 PRO A C 1
ATOM 827 O O . PRO A 1 104 ? 17.633 -11.768 -5.211 1.00 70.00 104 PRO A O 1
ATOM 830 N N . SER A 1 105 ? 15.810 -10.975 -6.260 1.00 71.12 105 SER A N 1
ATOM 831 C CA . SER A 1 105 ? 14.852 -11.833 -5.576 1.00 71.12 105 SER A CA 1
ATOM 832 C C . SER A 1 105 ? 15.170 -13.307 -5.878 1.00 71.12 105 SER A C 1
ATOM 834 O O . SER A 1 105 ? 15.593 -13.597 -7.001 1.00 71.12 105 SER A O 1
ATOM 836 N N . PRO A 1 106 ? 14.919 -14.260 -4.957 1.00 69.81 106 PRO A N 1
ATOM 837 C CA . PRO A 1 106 ? 15.090 -15.693 -5.224 1.00 69.81 106 PRO A CA 1
ATOM 838 C C . PRO A 1 106 ? 14.410 -16.152 -6.524 1.00 69.81 106 PRO A C 1
ATOM 840 O O . PRO A 1 106 ? 14.918 -17.022 -7.222 1.00 69.81 106 PRO A O 1
ATOM 843 N N . TYR A 1 107 ? 13.302 -15.507 -6.895 1.00 62.91 107 TYR A N 1
ATOM 844 C CA . TYR A 1 107 ? 12.564 -15.772 -8.132 1.00 62.91 107 TYR A CA 1
ATOM 845 C C . TYR A 1 107 ? 13.290 -15.291 -9.402 1.00 62.91 107 TYR A C 1
ATOM 847 O O . TYR A 1 107 ? 13.190 -15.933 -10.442 1.00 62.91 107 TYR A O 1
ATOM 855 N N . SER A 1 108 ? 14.100 -14.229 -9.317 1.00 67.75 108 SER A N 1
ATOM 856 C CA . SER A 1 108 ? 14.927 -13.761 -10.442 1.00 67.75 108 SER A CA 1
ATOM 857 C C . SER A 1 108 ? 16.015 -14.780 -10.805 1.00 67.75 108 SER A C 1
ATOM 859 O O . SER A 1 108 ? 16.352 -14.939 -11.975 1.00 67.75 108 SER A O 1
ATOM 861 N N . ILE A 1 109 ? 16.514 -15.540 -9.824 1.00 76.50 109 ILE A N 1
ATOM 862 C CA . ILE A 1 109 ? 17.481 -16.621 -10.060 1.00 76.50 109 ILE A CA 1
ATOM 863 C C . ILE A 1 109 ? 16.825 -17.752 -10.862 1.00 76.50 109 ILE A C 1
ATOM 865 O O . ILE A 1 109 ? 17.417 -18.260 -11.813 1.00 76.50 109 ILE A O 1
ATOM 869 N N . VAL A 1 110 ? 15.579 -18.100 -10.539 1.00 76.94 110 VAL A N 1
ATOM 870 C CA . VAL A 1 110 ? 14.817 -19.144 -11.242 1.00 76.94 110 VAL A CA 1
ATOM 871 C C . VAL A 1 110 ? 14.618 -18.787 -12.719 1.00 76.94 110 VAL A C 1
ATOM 873 O O . VAL A 1 110 ? 14.865 -19.619 -13.590 1.00 76.94 110 VAL A O 1
ATOM 876 N N . GLU A 1 111 ? 14.279 -17.534 -13.028 1.00 76.50 111 GLU A N 1
ATOM 877 C CA . GLU A 1 111 ? 14.175 -17.064 -14.418 1.00 76.50 111 GLU A CA 1
ATOM 878 C C . GLU A 1 111 ? 15.505 -17.169 -15.175 1.00 76.50 111 GLU A C 1
ATOM 880 O O . GLU A 1 111 ? 15.525 -17.586 -16.337 1.00 76.50 111 GLU A O 1
ATOM 885 N N . THR A 1 112 ? 16.627 -16.835 -14.521 1.00 80.50 112 THR A N 1
ATOM 886 C CA . THR A 1 112 ? 17.956 -16.959 -15.141 1.00 80.50 112 THR A CA 1
ATOM 887 C C . THR A 1 112 ? 18.346 -18.412 -15.402 1.00 80.50 112 THR A C 1
ATOM 889 O O . THR A 1 112 ? 18.877 -18.702 -16.474 1.00 80.50 112 THR A O 1
ATOM 892 N N . ILE A 1 113 ? 18.018 -19.332 -14.488 1.00 84.50 113 ILE A N 1
ATOM 893 C CA . ILE A 1 113 ? 18.241 -20.774 -14.662 1.00 84.50 113 ILE A CA 1
ATOM 894 C C . ILE A 1 113 ? 17.414 -21.285 -15.844 1.00 84.50 113 ILE A C 1
ATOM 896 O O . ILE A 1 113 ? 17.965 -21.874 -16.768 1.00 84.50 113 ILE A O 1
ATOM 900 N N . HIS A 1 114 ? 16.119 -20.969 -15.903 1.00 81.44 114 HIS A N 1
ATOM 901 C CA . HIS A 1 114 ? 15.271 -21.392 -17.021 1.00 81.44 114 HIS A CA 1
ATOM 902 C C . HIS A 1 114 ? 15.667 -20.764 -18.361 1.00 81.44 114 HIS A C 1
ATOM 904 O O . HIS A 1 114 ? 15.441 -21.350 -19.422 1.00 81.44 114 HIS A O 1
ATOM 910 N N . ALA A 1 115 ? 16.230 -19.553 -18.362 1.00 82.69 115 ALA A N 1
ATOM 911 C CA . ALA A 1 115 ? 16.797 -18.958 -19.569 1.00 82.69 115 ALA A CA 1
ATOM 912 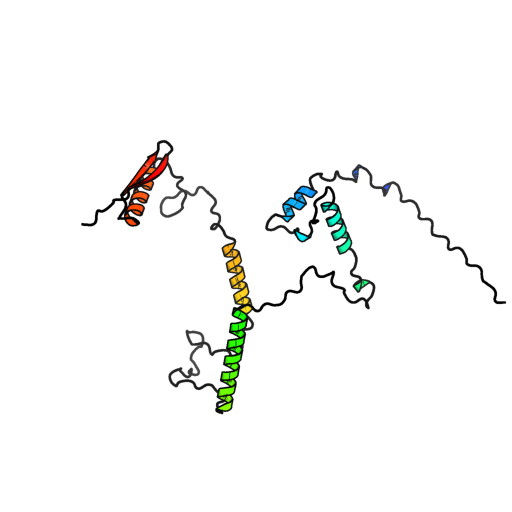C C . ALA A 1 115 ? 18.047 -19.718 -20.043 1.00 82.69 115 ALA A C 1
ATOM 914 O O . ALA A 1 115 ? 18.184 -19.966 -21.244 1.00 82.69 115 ALA A O 1
ATOM 915 N N . GLN A 1 116 ? 18.919 -20.125 -19.115 1.00 89.00 116 GLN A N 1
ATOM 916 C CA . GLN A 1 116 ? 20.101 -20.940 -19.408 1.00 89.00 116 GLN A CA 1
ATOM 917 C C . GLN A 1 116 ? 19.714 -22.333 -19.916 1.00 89.00 116 GLN A C 1
ATOM 919 O O . GLN A 1 116 ? 20.162 -22.720 -20.992 1.00 89.00 116 GLN A O 1
ATOM 924 N N . GLU A 1 117 ? 18.800 -23.030 -19.239 1.00 88.06 117 GLU A N 1
ATOM 925 C CA . GLU A 1 117 ? 18.299 -24.347 -19.659 1.00 88.06 117 GLU A CA 1
ATOM 926 C C . GLU A 1 117 ? 17.719 -24.312 -21.081 1.00 88.06 117 GLU A C 1
ATOM 928 O O . GLU A 1 117 ? 18.006 -25.183 -21.903 1.00 88.06 117 GLU A O 1
ATOM 933 N N . ARG A 1 118 ? 16.944 -23.271 -21.420 1.00 82.81 118 ARG A N 1
ATOM 934 C CA . ARG A 1 118 ? 16.412 -23.088 -22.781 1.00 82.81 118 ARG A CA 1
ATOM 935 C C . ARG A 1 118 ? 17.514 -22.863 -23.812 1.00 82.81 118 ARG A C 1
ATOM 937 O O . ARG A 1 118 ? 17.420 -23.385 -24.924 1.00 82.81 118 ARG A O 1
ATOM 944 N N . ALA A 1 119 ? 18.539 -22.082 -23.476 1.00 86.75 119 ALA A N 1
ATOM 945 C CA . ALA A 1 119 ? 19.676 -21.850 -24.363 1.00 86.75 119 ALA A CA 1
ATOM 946 C C . ALA A 1 119 ? 20.473 -23.144 -24.599 1.00 86.75 119 ALA A C 1
ATOM 948 O O . ALA A 1 119 ? 20.814 -23.453 -25.741 1.00 86.75 119 ALA A O 1
ATOM 949 N N . GLU A 1 120 ? 20.695 -23.937 -23.551 1.00 89.00 120 GLU A N 1
ATOM 950 C CA . GLU A 1 120 ? 21.367 -25.237 -23.625 1.00 89.00 120 GLU A CA 1
ATOM 951 C C . GLU A 1 120 ? 20.559 -26.259 -24.431 1.00 89.00 120 GLU A C 1
ATOM 953 O O . GLU A 1 120 ? 21.111 -26.958 -25.285 1.00 89.00 120 GLU A O 1
ATOM 958 N N . GLN A 1 121 ? 19.238 -26.307 -24.242 1.00 82.50 121 GLN A N 1
ATOM 959 C CA . GLN A 1 121 ? 18.356 -27.146 -25.053 1.00 82.50 121 GLN A CA 1
ATOM 960 C C . GLN A 1 121 ? 18.418 -26.755 -26.532 1.00 82.50 121 GLN A C 1
ATOM 962 O O . GLN A 1 121 ? 18.594 -27.625 -27.385 1.00 82.50 121 GLN A O 1
ATOM 967 N N . LYS A 1 122 ? 18.365 -25.457 -26.856 1.00 83.00 122 LYS A N 1
ATOM 968 C CA . LYS A 1 122 ? 18.518 -24.982 -28.241 1.00 83.00 122 LYS A CA 1
ATOM 969 C C . LYS A 1 122 ? 19.881 -25.348 -28.830 1.00 83.00 122 LYS A C 1
ATOM 971 O O . LYS A 1 122 ? 19.932 -25.874 -29.940 1.00 83.00 122 LYS A O 1
ATOM 976 N N . ALA A 1 123 ? 20.960 -25.148 -28.076 1.00 87.69 123 ALA A N 1
ATOM 977 C CA . ALA A 1 123 ? 22.314 -25.486 -28.508 1.00 87.69 123 ALA A CA 1
ATOM 978 C C . ALA A 1 123 ? 22.505 -27.000 -28.709 1.00 87.69 123 ALA A C 1
ATOM 980 O O . ALA A 1 123 ? 23.151 -27.426 -29.666 1.00 87.69 123 ALA A O 1
ATOM 981 N N . SER A 1 124 ? 21.924 -27.832 -27.839 1.00 84.88 124 SER A N 1
ATOM 982 C CA . SER A 1 124 ? 21.987 -29.293 -27.971 1.00 84.88 124 SER A CA 1
ATOM 983 C C . SER A 1 124 ? 21.217 -29.804 -29.196 1.00 84.88 124 SER A C 1
ATOM 985 O O . SER A 1 124 ? 21.722 -30.678 -29.902 1.00 84.88 124 SER A O 1
ATOM 987 N N . LEU A 1 125 ? 20.057 -29.214 -29.514 1.00 82.25 125 LEU A N 1
ATOM 988 C CA . LEU A 1 125 ? 19.292 -29.513 -30.731 1.00 82.25 125 LEU A CA 1
ATOM 989 C C . LEU A 1 125 ? 20.043 -29.096 -32.000 1.00 82.25 125 LEU A C 1
ATOM 991 O O . LEU A 1 125 ? 20.109 -29.871 -32.958 1.00 82.25 125 LEU A O 1
ATOM 995 N N . GLU A 1 126 ? 20.646 -27.905 -31.990 1.00 84.25 126 GLU A N 1
ATOM 996 C CA . GLU A 1 126 ? 21.462 -27.409 -33.100 1.00 84.25 126 GLU A CA 1
ATOM 997 C C . GLU A 1 126 ? 22.675 -28.316 -33.339 1.00 84.25 126 GLU A C 1
ATOM 999 O O . GLU A 1 126 ? 22.936 -28.718 -34.475 1.00 84.25 126 GLU A O 1
ATOM 1004 N N . LYS A 1 127 ? 23.358 -28.736 -32.266 1.00 87.81 127 LYS A N 1
ATOM 1005 C CA . LYS A 1 127 ? 24.477 -29.687 -32.327 1.00 87.81 127 LYS A CA 1
ATOM 1006 C C . LYS A 1 127 ? 24.059 -31.055 -32.873 1.00 87.81 127 LYS A C 1
ATOM 1008 O O . LYS A 1 127 ? 24.837 -31.689 -33.580 1.00 87.81 127 LYS A O 1
ATOM 1013 N N . ALA A 1 128 ? 22.844 -31.505 -32.568 1.00 84.38 128 ALA A N 1
ATOM 1014 C CA . ALA A 1 128 ? 22.267 -32.730 -33.117 1.00 84.38 128 ALA A CA 1
ATOM 1015 C C . ALA A 1 128 ? 21.774 -32.577 -34.574 1.00 84.38 128 ALA A C 1
ATOM 1017 O O . ALA A 1 128 ? 21.314 -33.547 -35.172 1.00 84.38 128 ALA A O 1
ATOM 1018 N N . GLY A 1 129 ? 21.863 -31.378 -35.166 1.00 84.25 129 GLY A N 1
ATOM 1019 C CA . GLY A 1 129 ? 21.437 -31.105 -36.542 1.00 84.25 129 GLY A CA 1
ATOM 1020 C C . GLY A 1 129 ? 19.918 -31.013 -36.722 1.00 84.25 129 GLY A C 1
ATOM 1021 O O . GLY A 1 129 ? 19.425 -30.984 -37.853 1.00 84.25 129 GLY A O 1
ATOM 1022 N N . HIS A 1 130 ? 19.153 -30.952 -35.630 1.00 75.31 130 HIS A N 1
ATOM 1023 C CA . HIS A 1 130 ? 17.700 -30.853 -35.671 1.00 75.31 130 HIS A CA 1
ATOM 1024 C C . HIS A 1 130 ? 17.258 -29.386 -35.620 1.00 75.31 130 HIS A C 1
ATOM 1026 O O . HIS A 1 130 ? 17.532 -28.664 -34.669 1.00 75.31 130 HIS A O 1
ATOM 1032 N N . LYS A 1 131 ? 16.508 -28.940 -36.638 1.00 73.62 131 LYS A N 1
ATOM 1033 C CA . LYS A 1 131 ? 15.927 -27.580 -36.684 1.00 73.62 131 LYS A CA 1
ATOM 1034 C C . LYS A 1 131 ? 14.670 -27.417 -35.822 1.00 73.62 131 LYS A C 1
ATOM 1036 O O . LYS A 1 131 ? 14.189 -26.302 -35.650 1.00 73.62 131 LYS A O 1
ATOM 1041 N N . LYS A 1 132 ? 14.084 -28.523 -35.362 1.00 71.31 132 LYS A N 1
ATOM 1042 C CA . LYS A 1 132 ? 12.861 -28.559 -34.554 1.00 71.31 132 LYS A CA 1
ATOM 1043 C C . LYS A 1 132 ? 13.049 -29.569 -33.421 1.00 71.31 132 LYS A C 1
ATOM 1045 O O . LYS A 1 132 ? 13.697 -30.589 -33.666 1.00 71.31 132 LYS A O 1
ATOM 1050 N N . PRO A 1 133 ? 12.497 -29.313 -32.224 1.00 69.88 133 PRO A N 1
ATOM 1051 C CA . PRO A 1 133 ? 12.506 -30.295 -31.148 1.00 69.88 133 PRO A CA 1
ATOM 1052 C C . PRO A 1 133 ? 11.807 -31.579 -31.605 1.00 69.88 133 PRO A C 1
ATOM 1054 O O . PRO A 1 133 ? 10.881 -31.537 -32.420 1.00 69.88 133 PRO A O 1
ATOM 1057 N N . PHE A 1 134 ? 12.270 -32.721 -31.102 1.00 70.56 134 PHE A N 1
ATOM 1058 C CA . PHE A 1 134 ? 11.621 -34.000 -31.359 1.00 70.56 134 PHE A CA 1
ATOM 1059 C C . PHE A 1 134 ? 10.252 -34.013 -30.672 1.00 70.56 134 PHE A C 1
ATOM 1061 O O . PHE A 1 134 ? 10.151 -33.844 -29.460 1.00 70.56 134 PHE A O 1
ATOM 1068 N N . VAL A 1 135 ? 9.203 -34.183 -31.469 1.00 70.88 135 VAL A N 1
ATOM 1069 C CA . VAL A 1 135 ? 7.813 -34.240 -31.018 1.00 70.88 135 VAL A CA 1
ATOM 1070 C C . VAL A 1 135 ? 7.384 -35.701 -31.118 1.00 70.88 135 VAL A C 1
ATOM 1072 O O . VAL A 1 135 ? 7.495 -36.300 -32.188 1.00 70.88 135 VAL A O 1
ATOM 1075 N N . LEU A 1 136 ? 6.949 -36.294 -30.003 1.00 69.19 136 LEU A N 1
ATOM 1076 C CA . LEU A 1 136 ? 6.448 -37.670 -29.985 1.00 69.19 136 LEU A CA 1
ATOM 1077 C C . LEU A 1 136 ? 5.228 -37.776 -30.911 1.00 69.19 136 LEU A C 1
ATOM 1079 O O . LEU A 1 136 ? 4.397 -36.870 -30.957 1.00 69.19 136 LEU A O 1
ATOM 1083 N N . ALA A 1 137 ? 5.104 -38.888 -31.635 1.00 63.78 137 ALA A N 1
ATOM 1084 C CA . ALA A 1 137 ? 4.040 -39.080 -32.627 1.00 63.78 137 ALA A CA 1
ATOM 1085 C C . ALA A 1 137 ? 2.615 -38.954 -32.045 1.00 63.78 137 ALA A C 1
ATOM 1087 O O . ALA A 1 137 ? 1.679 -38.681 -32.790 1.00 63.78 137 ALA A O 1
ATOM 1088 N N . ASP A 1 138 ? 2.470 -39.106 -30.726 1.00 60.69 138 ASP A N 1
ATOM 1089 C CA . ASP A 1 138 ? 1.197 -39.026 -30.000 1.00 60.69 138 ASP A CA 1
ATOM 1090 C C . ASP A 1 138 ? 0.784 -37.590 -29.623 1.00 60.69 138 ASP A C 1
ATOM 1092 O O . ASP A 1 138 ? -0.357 -37.323 -29.251 1.00 60.69 138 ASP A O 1
ATOM 1096 N N . THR A 1 139 ? 1.691 -36.616 -29.755 1.00 58.72 139 THR A N 1
ATOM 1097 C CA . THR A 1 139 ? 1.334 -35.195 -29.651 1.00 58.72 139 THR A CA 1
ATOM 1098 C C . THR A 1 139 ? 0.824 -34.717 -31.007 1.00 58.72 139 THR A C 1
ATOM 1100 O O . THR A 1 139 ? 1.588 -34.312 -31.882 1.00 58.72 139 THR A O 1
ATOM 1103 N N . ALA A 1 140 ? -0.492 -34.866 -31.174 1.00 52.88 140 ALA A N 1
ATOM 1104 C CA . ALA A 1 140 ? -1.266 -34.664 -32.393 1.00 52.88 140 ALA A CA 1
ATOM 1105 C C . ALA A 1 140 ? -0.767 -33.511 -33.284 1.00 52.88 140 ALA A C 1
ATOM 1107 O O . ALA A 1 140 ? -0.759 -32.335 -32.907 1.00 52.88 140 ALA A O 1
ATOM 1108 N N . VAL A 1 141 ? -0.406 -33.857 -34.521 1.00 59.94 141 VAL A N 1
ATOM 1109 C CA . VAL A 1 141 ? -0.290 -32.899 -35.622 1.00 59.94 141 VAL A CA 1
ATOM 1110 C C . VAL A 1 141 ? -1.669 -32.269 -35.817 1.00 59.94 141 VAL A C 1
ATOM 1112 O O . VAL A 1 141 ? -2.586 -32.942 -36.280 1.00 59.94 141 VAL A O 1
ATOM 1115 N N . LYS A 1 142 ? -1.821 -30.987 -35.462 1.00 56.28 142 LYS A N 1
ATOM 1116 C CA . LYS A 1 142 ? -3.077 -30.251 -35.674 1.00 56.28 142 LYS A CA 1
ATOM 1117 C C . LYS A 1 142 ? -3.478 -30.323 -37.145 1.00 56.28 142 LYS A C 1
ATOM 1119 O O . LYS A 1 142 ? -2.708 -29.935 -38.031 1.00 56.28 142 LYS A O 1
ATOM 1124 N N . LEU A 1 143 ? -4.686 -30.810 -37.405 1.00 62.69 143 LEU A N 1
ATOM 1125 C CA . LEU A 1 143 ? -5.272 -30.787 -38.741 1.00 62.69 143 LEU A CA 1
ATOM 1126 C C . LEU A 1 143 ? -5.542 -29.328 -39.141 1.00 62.69 143 LEU A C 1
ATOM 1128 O O . LEU A 1 143 ? -5.820 -28.480 -38.298 1.00 62.69 143 LEU A O 1
ATOM 1132 N N . LYS A 1 144 ? -5.488 -29.024 -40.445 1.00 65.62 144 LYS A N 1
ATOM 1133 C CA . LYS A 1 144 ? -5.589 -27.657 -41.008 1.00 65.62 144 LYS A CA 1
ATOM 1134 C C . LYS A 1 144 ? -6.846 -26.868 -40.575 1.00 65.62 144 LYS A C 1
ATOM 1136 O O . LYS A 1 144 ? -6.876 -25.655 -40.753 1.00 65.62 144 LYS A O 1
ATOM 1141 N N . TYR A 1 145 ? -7.857 -27.545 -40.028 1.00 67.94 145 TYR A N 1
ATOM 1142 C CA . TYR A 1 145 ? -9.155 -26.982 -39.650 1.00 67.94 145 TYR A CA 1
ATOM 1143 C C . TYR A 1 145 ? -9.543 -27.221 -38.182 1.00 67.94 145 TYR A C 1
ATOM 1145 O O . TYR A 1 145 ? -10.695 -26.987 -37.829 1.00 67.94 145 TYR A O 1
ATOM 1153 N N . GLU A 1 146 ? -8.628 -27.679 -37.321 1.00 58.78 146 GLU A N 1
ATOM 1154 C CA . GLU A 1 146 ? -8.898 -27.664 -35.878 1.00 58.78 146 GLU A CA 1
ATOM 1155 C C . GLU A 1 146 ? -8.803 -26.228 -35.354 1.00 58.78 146 GLU A C 1
ATOM 1157 O O . GLU A 1 146 ? -7.731 -25.618 -35.330 1.00 58.78 146 GLU A O 1
ATOM 1162 N N . ASP A 1 147 ? -9.957 -25.684 -34.969 1.00 50.78 147 ASP A N 1
ATOM 1163 C CA . ASP A 1 147 ? -10.089 -24.371 -34.351 1.00 50.78 147 ASP A CA 1
ATOM 1164 C C . ASP A 1 147 ? -9.322 -24.337 -33.018 1.00 50.78 147 ASP A C 1
ATOM 1166 O O . ASP A 1 147 ? -9.575 -25.110 -32.092 1.00 50.78 147 ASP A O 1
ATOM 1170 N N . GLY A 1 148 ? -8.345 -23.433 -32.927 1.00 53.41 148 GLY A N 1
ATOM 1171 C CA . GLY A 1 148 ? -7.444 -23.293 -31.785 1.00 53.41 148 GLY A CA 1
ATOM 1172 C C . GLY A 1 148 ? -8.103 -22.753 -30.513 1.00 53.41 148 GLY A C 1
ATOM 1173 O O . GLY A 1 148 ? -7.393 -22.535 -29.530 1.00 53.41 148 GLY A O 1
ATOM 1174 N N . PHE A 1 149 ? -9.417 -22.522 -30.514 1.00 52.00 149 PHE A N 1
ATOM 1175 C CA . PHE A 1 149 ? -10.134 -21.922 -29.392 1.00 52.00 149 PHE A CA 1
ATOM 1176 C C . PHE A 1 149 ? -10.748 -22.905 -28.397 1.00 52.00 149 PHE A C 1
ATOM 1178 O O . PHE A 1 149 ? -11.243 -22.459 -27.361 1.00 52.00 149 PHE A O 1
ATOM 1185 N N . HIS A 1 150 ? -10.710 -24.218 -28.632 1.00 46.59 150 HIS A N 1
ATOM 1186 C CA . HIS A 1 150 ? -11.259 -25.193 -27.683 1.00 46.59 150 HIS A CA 1
ATOM 1187 C C . HIS A 1 150 ? -10.173 -26.159 -27.190 1.00 46.59 150 HIS A C 1
ATOM 1189 O O . HIS A 1 150 ? -9.897 -27.192 -27.785 1.00 46.59 150 HIS A O 1
ATOM 1195 N N . GLY A 1 151 ? -9.538 -25.796 -26.069 1.00 52.94 151 GLY A N 1
ATOM 1196 C CA . GLY A 1 151 ? -8.900 -26.754 -25.154 1.00 52.94 151 GLY A CA 1
ATOM 1197 C C . GLY A 1 151 ? -7.545 -27.362 -25.545 1.00 52.94 151 GLY A C 1
ATOM 1198 O O . GLY A 1 151 ? -7.131 -28.328 -24.913 1.00 52.94 151 GLY A O 1
ATOM 1199 N N . GLY A 1 152 ? -6.833 -26.832 -26.543 1.00 46.09 152 GLY A N 1
ATOM 1200 C CA . GLY A 1 152 ? -5.545 -27.381 -26.992 1.00 46.09 152 GLY A CA 1
ATOM 1201 C C . GLY A 1 152 ? -4.310 -26.696 -26.393 1.00 46.09 152 GLY A C 1
ATOM 1202 O O . GLY A 1 152 ? -4.232 -25.468 -26.361 1.00 46.09 152 GLY A O 1
ATOM 1203 N N . ILE A 1 153 ? -3.321 -27.511 -26.001 1.00 53.59 153 ILE A N 1
ATOM 1204 C CA . ILE A 1 153 ? -1.967 -27.144 -25.545 1.00 53.59 153 ILE A CA 1
ATOM 1205 C C . ILE A 1 153 ? -1.438 -25.945 -26.347 1.00 53.59 153 ILE A C 1
ATOM 1207 O O . ILE A 1 153 ? -1.277 -26.007 -27.573 1.00 53.59 153 ILE A O 1
ATOM 1211 N N . ARG A 1 154 ? -1.199 -24.829 -25.649 1.00 56.50 154 ARG A N 1
ATOM 1212 C CA . ARG A 1 154 ? -0.583 -23.640 -26.239 1.00 56.50 154 ARG A CA 1
ATOM 1213 C C . ARG A 1 154 ? 0.855 -24.015 -26.619 1.00 56.50 154 ARG A C 1
ATOM 1215 O O . ARG A 1 154 ? 1.564 -24.526 -25.754 1.00 56.50 154 ARG A O 1
ATOM 1222 N N . PRO A 1 155 ? 1.298 -23.811 -27.874 1.00 57.88 155 PRO A N 1
ATOM 1223 C CA . PRO A 1 155 ? 2.698 -24.022 -28.215 1.00 57.88 155 PRO A CA 1
ATOM 1224 C C . PRO A 1 155 ? 3.546 -23.151 -27.288 1.00 57.88 155 PRO A C 1
ATOM 1226 O O . PRO A 1 155 ? 3.262 -21.959 -27.142 1.00 57.88 155 PRO A O 1
ATOM 1229 N N . TYR A 1 156 ? 4.535 -23.763 -26.635 1.00 53.72 156 TYR A N 1
ATOM 1230 C CA . TYR A 1 156 ? 5.463 -23.061 -25.758 1.00 53.72 156 TYR A CA 1
ATOM 1231 C C . TYR A 1 156 ? 6.098 -21.917 -26.556 1.00 53.72 156 TYR A C 1
ATOM 1233 O O . TYR A 1 156 ? 6.763 -22.150 -27.567 1.00 53.72 156 TYR A O 1
ATOM 1241 N N . LYS A 1 157 ? 5.804 -20.671 -26.171 1.00 62.28 157 LYS A N 1
ATOM 1242 C CA . LYS A 1 157 ? 6.428 -19.500 -26.784 1.00 62.28 157 LYS A CA 1
ATOM 1243 C C . LYS A 1 157 ? 7.801 -19.345 -26.146 1.00 62.28 157 LYS A C 1
ATOM 1245 O O . LYS A 1 157 ? 7.911 -19.155 -24.944 1.00 62.28 157 LYS A O 1
ATOM 1250 N N . ASP A 1 158 ? 8.843 -19.413 -26.967 1.00 60.97 158 ASP A N 1
ATOM 1251 C CA . ASP A 1 158 ? 10.234 -19.277 -26.517 1.00 60.97 158 ASP A CA 1
ATOM 1252 C C . ASP A 1 158 ? 10.538 -17.926 -25.855 1.00 60.97 158 ASP A C 1
ATOM 1254 O O . ASP A 1 158 ? 11.501 -17.806 -25.093 1.00 60.97 158 ASP A O 1
ATOM 1258 N N . THR A 1 159 ? 9.748 -16.905 -26.178 1.00 67.00 159 THR A N 1
ATOM 1259 C CA . THR A 1 159 ? 9.842 -15.570 -25.598 1.00 67.00 159 THR A CA 1
ATOM 1260 C C . THR A 1 159 ? 8.853 -15.449 -24.439 1.00 67.00 159 THR A C 1
ATOM 1262 O O . THR A 1 159 ? 7.666 -15.702 -24.679 1.00 67.00 159 THR A O 1
ATOM 1265 N N . PRO A 1 160 ? 9.304 -15.043 -23.235 1.00 65.06 160 PRO A N 1
ATOM 1266 C CA . PRO A 1 160 ? 8.391 -14.719 -22.143 1.00 65.06 160 PRO A CA 1
ATOM 1267 C C . PRO A 1 160 ? 7.405 -13.654 -22.625 1.00 65.06 160 PRO A C 1
ATOM 1269 O O . PRO A 1 160 ? 7.779 -12.779 -23.416 1.00 65.06 160 PRO A O 1
ATOM 1272 N N . ASP A 1 161 ? 6.139 -13.780 -22.233 1.00 75.12 161 ASP A N 1
ATOM 1273 C CA . ASP A 1 161 ? 5.117 -12.837 -22.667 1.00 75.12 161 ASP A CA 1
ATOM 1274 C C . ASP A 1 161 ? 5.458 -11.459 -22.075 1.00 75.12 161 ASP A C 1
ATOM 1276 O O . ASP A 1 161 ? 5.564 -11.337 -20.853 1.00 75.12 161 ASP A O 1
ATOM 1280 N N . PRO A 1 162 ? 5.652 -10.410 -22.900 1.00 75.00 162 PRO A N 1
ATOM 1281 C CA . PRO A 1 162 ? 5.972 -9.075 -22.398 1.00 75.00 162 PRO A CA 1
ATOM 1282 C C . PRO A 1 162 ? 4.953 -8.530 -21.388 1.00 75.00 162 PRO A C 1
ATOM 1284 O O . PRO A 1 162 ? 5.271 -7.597 -20.651 1.00 75.00 162 PRO A O 1
ATOM 1287 N N . TRP A 1 163 ? 3.740 -9.089 -21.364 1.00 76.88 163 TRP A N 1
ATOM 1288 C CA . TRP A 1 163 ? 2.643 -8.661 -20.500 1.00 76.88 163 TRP A CA 1
ATOM 1289 C C . TRP A 1 163 ? 2.451 -9.523 -19.250 1.00 76.88 163 TRP A C 1
ATOM 1291 O O . TRP A 1 163 ? 1.692 -9.124 -18.373 1.00 76.88 163 TRP A O 1
ATOM 1301 N N . GLU A 1 164 ? 3.174 -10.635 -19.103 1.00 77.38 164 GLU A N 1
ATOM 1302 C CA . GLU A 1 164 ? 3.082 -11.508 -17.920 1.00 77.38 164 GLU A CA 1
ATOM 1303 C C . GLU A 1 164 ? 3.421 -10.739 -16.636 1.00 77.38 164 GLU A C 1
ATOM 1305 O O . GLU A 1 164 ? 2.689 -10.782 -15.651 1.00 77.38 164 GLU A O 1
ATOM 1310 N N . ALA A 1 165 ? 4.452 -9.891 -16.696 1.00 75.56 165 ALA A N 1
ATOM 1311 C CA . ALA A 1 165 ? 4.815 -9.006 -15.594 1.00 75.56 165 ALA A CA 1
ATOM 1312 C C . ALA A 1 165 ? 3.731 -7.957 -15.272 1.00 75.56 165 ALA A C 1
ATOM 1314 O O . ALA A 1 165 ? 3.627 -7.511 -14.128 1.00 75.56 165 ALA A O 1
ATOM 1315 N N . ALA A 1 166 ? 2.937 -7.533 -16.262 1.00 79.38 166 ALA A N 1
ATOM 1316 C CA . ALA A 1 166 ? 1.845 -6.583 -16.056 1.00 79.38 166 ALA A CA 1
ATOM 1317 C C . ALA A 1 166 ? 0.635 -7.263 -15.397 1.00 79.38 166 ALA A C 1
ATOM 1319 O O . ALA A 1 166 ? 0.045 -6.694 -14.475 1.00 79.38 166 ALA A O 1
ATOM 1320 N N . ASP A 1 167 ? 0.320 -8.491 -15.812 1.00 79.06 167 ASP A N 1
ATOM 1321 C CA . ASP A 1 167 ? -0.728 -9.312 -15.204 1.00 79.06 167 ASP A CA 1
ATOM 1322 C C . ASP A 1 167 ? -0.377 -9.663 -13.750 1.00 79.06 167 ASP A C 1
ATOM 1324 O O . ASP A 1 167 ? -1.206 -9.478 -12.854 1.00 79.06 167 ASP A O 1
ATOM 1328 N N . ASP A 1 168 ? 0.875 -10.039 -13.479 1.00 79.56 168 ASP A N 1
ATOM 1329 C CA . ASP A 1 168 ? 1.372 -10.291 -12.122 1.00 79.56 168 ASP A CA 1
ATOM 1330 C C . ASP A 1 168 ? 1.320 -9.038 -11.240 1.00 79.56 168 ASP A C 1
ATOM 1332 O O . ASP A 1 168 ? 0.936 -9.100 -10.067 1.00 79.56 168 ASP A O 1
ATOM 1336 N N . GLN A 1 169 ? 1.662 -7.868 -11.791 1.00 83.06 169 GLN A N 1
ATOM 1337 C CA . GLN A 1 169 ? 1.521 -6.599 -11.075 1.00 83.06 169 GLN A CA 1
ATOM 1338 C C . GLN A 1 169 ? 0.058 -6.275 -10.762 1.00 83.06 169 GLN A C 1
ATOM 1340 O O . GLN A 1 169 ? -0.238 -5.845 -9.643 1.00 83.06 169 GLN A O 1
ATOM 1345 N N . ALA A 1 170 ? -0.861 -6.503 -11.703 1.00 87.00 170 ALA A N 1
ATOM 1346 C CA . ALA A 1 170 ? -2.291 -6.298 -11.489 1.00 87.00 170 ALA A CA 1
ATOM 1347 C C . ALA A 1 170 ? -2.838 -7.241 -10.407 1.00 87.00 170 ALA A C 1
ATOM 1349 O O . ALA A 1 170 ? -3.592 -6.818 -9.524 1.00 87.00 170 ALA A O 1
ATOM 1350 N N . LEU A 1 171 ? -2.408 -8.502 -10.426 1.00 88.12 171 LEU A N 1
ATOM 1351 C CA . LEU A 1 171 ? -2.820 -9.522 -9.469 1.00 88.12 171 LEU A CA 1
ATOM 1352 C C . LEU A 1 171 ? -2.267 -9.226 -8.068 1.00 88.12 171 LEU A C 1
ATOM 1354 O O . LEU A 1 171 ? -3.009 -9.263 -7.084 1.00 88.12 171 LEU A O 1
ATOM 1358 N N . ARG A 1 172 ? -1.004 -8.796 -7.977 1.00 89.19 172 ARG A N 1
ATOM 1359 C CA . ARG A 1 172 ? -0.397 -8.313 -6.730 1.00 89.19 172 ARG A CA 1
ATOM 1360 C C . ARG A 1 172 ? -1.114 -7.084 -6.181 1.00 89.19 172 ARG A C 1
ATOM 1362 O O . ARG A 1 172 ? -1.333 -6.997 -4.974 1.00 89.19 172 ARG A O 1
ATOM 1369 N N . HIS A 1 173 ? -1.467 -6.131 -7.039 1.00 89.81 173 HIS A N 1
ATOM 1370 C CA . HIS A 1 173 ? -2.200 -4.939 -6.624 1.00 89.81 173 HIS A CA 1
ATOM 1371 C C . HIS A 1 173 ? -3.574 -5.307 -6.059 1.00 89.81 173 HIS A C 1
ATOM 1373 O O . HIS A 1 173 ? -3.949 -4.811 -4.998 1.00 89.81 173 HIS A O 1
ATOM 1379 N N . LYS A 1 174 ? -4.282 -6.233 -6.714 1.00 92.12 174 LYS A N 1
ATOM 1380 C CA . LYS A 1 174 ? -5.544 -6.780 -6.214 1.00 92.12 174 LYS A CA 1
ATOM 1381 C C . LYS A 1 174 ? -5.369 -7.436 -4.844 1.00 92.12 174 LYS A C 1
ATOM 1383 O O . LYS A 1 174 ? -6.103 -7.102 -3.926 1.00 92.12 174 LYS A O 1
ATOM 1388 N N . TRP A 1 175 ? -4.364 -8.292 -4.666 1.00 87.88 175 TRP A N 1
ATOM 1389 C CA . TRP A 1 175 ? -4.095 -8.920 -3.367 1.00 87.88 175 TRP A CA 1
ATOM 1390 C C . TRP A 1 175 ? -3.766 -7.916 -2.267 1.00 87.88 175 TRP A C 1
ATOM 1392 O O . TRP A 1 175 ? -4.212 -8.086 -1.138 1.00 87.88 175 TRP A O 1
ATOM 1402 N N . LEU A 1 176 ? -3.014 -6.860 -2.580 1.00 87.56 176 LEU A N 1
ATOM 1403 C CA . LEU A 1 176 ? -2.744 -5.789 -1.622 1.00 87.56 176 LEU A CA 1
ATOM 1404 C C . LEU A 1 176 ? -4.016 -5.022 -1.253 1.00 87.56 176 LEU A C 1
ATOM 1406 O O . LEU A 1 176 ? -4.194 -4.695 -0.084 1.00 87.56 176 LEU A O 1
ATOM 1410 N N . GLN A 1 177 ? -4.898 -4.751 -2.216 1.00 87.81 177 GLN A N 1
ATOM 1411 C CA . GLN A 1 177 ? -6.198 -4.131 -1.949 1.00 87.81 177 GLN A CA 1
ATOM 1412 C C . GLN A 1 177 ? -7.094 -5.039 -1.106 1.00 87.81 177 GLN A C 1
ATOM 1414 O O . GLN A 1 177 ? -7.665 -4.580 -0.122 1.00 87.81 177 GLN A O 1
ATOM 1419 N N . ASP A 1 178 ? -7.166 -6.325 -1.437 1.00 82.31 178 ASP A N 1
ATOM 1420 C CA . ASP A 1 178 ? -7.968 -7.300 -0.700 1.00 82.31 178 ASP A CA 1
ATOM 1421 C C . ASP A 1 178 ? -7.428 -7.489 0.730 1.00 82.31 178 ASP A C 1
ATOM 1423 O O . ASP A 1 178 ? -8.199 -7.540 1.682 1.00 82.31 178 ASP A O 1
ATOM 1427 N N . ALA A 1 179 ? -6.104 -7.491 0.919 1.00 82.00 179 ALA A N 1
ATOM 1428 C CA . ALA A 1 179 ? -5.478 -7.561 2.242 1.00 82.00 179 ALA A CA 1
ATOM 1429 C C . ALA A 1 179 ? -5.670 -6.284 3.084 1.00 82.00 179 ALA A C 1
ATOM 1431 O O . ALA A 1 179 ? -5.585 -6.340 4.311 1.00 82.00 179 ALA A O 1
ATOM 1432 N N . GLN A 1 180 ? -5.933 -5.129 2.456 1.00 81.25 180 GLN A N 1
ATOM 1433 C CA . GLN A 1 180 ? -6.310 -3.901 3.170 1.00 81.25 180 GLN A CA 1
ATOM 1434 C C . GLN A 1 180 ? -7.736 -3.969 3.734 1.00 81.25 180 GLN A C 1
ATOM 1436 O O . GLN A 1 180 ? -8.068 -3.221 4.658 1.00 81.25 180 GLN A O 1
ATOM 1441 N N . ILE A 1 181 ? -8.579 -4.866 3.218 1.00 77.31 181 ILE A N 1
ATOM 1442 C CA . ILE A 1 181 ? -9.936 -5.103 3.710 1.00 77.31 181 ILE A CA 1
ATOM 1443 C C . ILE A 1 181 ? -9.840 -5.996 4.962 1.00 77.31 181 ILE A C 1
ATOM 1445 O O . ILE A 1 181 ? -10.040 -7.204 4.918 1.00 77.31 181 ILE A O 1
ATOM 1449 N N . LEU A 1 182 ? -9.509 -5.384 6.107 1.00 72.69 182 LEU A N 1
ATOM 1450 C CA . LEU A 1 182 ? -9.399 -6.055 7.420 1.00 72.69 182 LEU A CA 1
ATOM 1451 C C . LEU A 1 182 ? -10.725 -6.662 7.909 1.00 72.69 182 LEU A C 1
ATOM 1453 O O . LEU A 1 182 ? -10.735 -7.583 8.721 1.00 72.69 182 LEU A O 1
ATOM 1457 N N . ALA A 1 183 ? -11.844 -6.123 7.436 1.00 70.19 183 ALA A N 1
ATOM 1458 C CA . ALA A 1 183 ? -13.184 -6.620 7.692 1.00 70.19 183 ALA A CA 1
ATOM 1459 C C . ALA A 1 183 ? -13.970 -6.549 6.385 1.00 70.19 183 ALA A C 1
ATOM 1461 O O . ALA A 1 183 ? -13.766 -5.618 5.607 1.00 70.19 183 ALA A O 1
ATOM 1462 N N . GLY A 1 184 ? -14.853 -7.525 6.151 1.00 70.25 184 GLY A N 1
ATOM 1463 C CA . GLY A 1 184 ? -15.668 -7.611 4.938 1.00 70.25 184 GLY A CA 1
ATOM 1464 C C . GLY A 1 184 ? -16.468 -6.332 4.633 1.00 70.25 184 GLY A C 1
ATOM 1465 O O . GLY A 1 184 ? -16.513 -5.413 5.453 1.00 70.25 184 GLY A O 1
ATOM 1466 N N . PRO A 1 185 ? -17.118 -6.255 3.455 1.00 69.75 185 PRO A N 1
ATOM 1467 C CA . PRO A 1 185 ? -17.847 -5.065 3.020 1.00 69.75 185 PRO A CA 1
ATOM 1468 C C . PRO A 1 185 ? -18.729 -4.533 4.149 1.00 69.75 185 PRO A C 1
ATOM 1470 O O . PRO A 1 185 ? -19.539 -5.281 4.700 1.00 69.75 185 PRO A O 1
ATOM 1473 N N . TRP A 1 186 ? -18.534 -3.259 4.507 1.00 54.09 186 TRP A N 1
ATOM 1474 C CA . TRP A 1 186 ? -19.264 -2.613 5.592 1.00 54.09 186 TRP A CA 1
ATOM 1475 C C . TRP A 1 186 ? -20.764 -2.761 5.336 1.00 54.09 186 TRP A C 1
ATOM 1477 O O . TRP A 1 186 ? -21.315 -2.156 4.415 1.00 54.09 186 TRP A O 1
ATOM 1487 N N . ARG A 1 187 ? -21.419 -3.619 6.123 1.00 58.88 187 ARG A N 1
ATOM 1488 C CA . ARG A 1 187 ? -22.869 -3.773 6.096 1.00 58.88 187 ARG A CA 1
ATOM 1489 C C . ARG A 1 187 ? -23.441 -2.772 7.098 1.00 58.88 187 ARG A C 1
ATOM 1491 O O . ARG A 1 187 ? -23.253 -2.982 8.298 1.00 58.88 187 ARG A O 1
ATOM 1498 N N . PRO A 1 188 ? -24.106 -1.686 6.658 1.00 53.09 188 PRO A N 1
ATOM 1499 C CA . PRO A 1 188 ? -24.824 -0.825 7.586 1.00 53.09 188 PRO A CA 1
ATOM 1500 C C . PRO A 1 188 ? -25.812 -1.677 8.382 1.00 53.09 188 PRO A C 1
ATOM 1502 O O . PRO A 1 188 ? -26.504 -2.521 7.808 1.00 53.09 188 PRO A O 1
ATOM 1505 N N . SER A 1 189 ? -25.916 -1.431 9.686 1.00 46.31 189 SER A N 1
ATOM 1506 C CA . SER A 1 189 ? -26.964 -1.969 10.559 1.00 46.31 189 SER A CA 1
ATOM 1507 C C . SER A 1 189 ? -28.324 -1.347 10.194 1.00 46.31 189 SER A C 1
ATOM 1509 O O . SER A 1 189 ? -28.908 -0.550 10.923 1.00 46.31 189 SER A O 1
ATOM 1511 N N . GLY A 1 190 ? -28.810 -1.647 8.990 1.00 43.25 190 GLY A N 1
ATOM 1512 C CA . GLY A 1 190 ? -30.049 -1.122 8.434 1.00 43.25 190 GLY A CA 1
ATOM 1513 C C . GLY A 1 190 ? -31.227 -2.057 8.689 1.00 43.25 190 GLY A C 1
ATOM 1514 O O . GLY A 1 190 ? -31.155 -3.249 8.402 1.00 43.25 190 GLY A O 1
ATOM 1515 N N . ARG A 1 191 ? -32.332 -1.490 9.191 1.00 48.25 191 ARG A N 1
ATOM 1516 C CA . ARG A 1 191 ? -33.650 -2.129 9.343 1.00 48.25 191 ARG A CA 1
ATOM 1517 C C . ARG A 1 191 ? -34.144 -2.708 8.011 1.00 48.25 191 ARG A C 1
ATOM 1519 O O . ARG A 1 191 ? -34.769 -1.992 7.233 1.00 48.25 191 ARG A O 1
ATOM 1526 N N . VAL A 1 192 ? -33.955 -4.000 7.774 1.00 49.19 192 VAL A N 1
ATOM 1527 C CA . VAL A 1 192 ? -34.677 -4.730 6.724 1.00 49.19 192 VAL A CA 1
ATOM 1528 C C . VAL A 1 192 ? -35.434 -5.860 7.408 1.00 49.19 192 VAL A C 1
ATOM 1530 O O . VAL A 1 192 ? -34.836 -6.711 8.053 1.00 49.19 192 VAL A O 1
ATOM 1533 N N . LYS A 1 193 ? -36.770 -5.808 7.348 1.00 49.16 193 LYS A N 1
ATOM 1534 C CA . LYS A 1 193 ? -37.658 -6.829 7.918 1.00 49.16 193 LYS A CA 1
ATOM 1535 C C . LYS A 1 193 ? -37.576 -8.102 7.077 1.00 49.16 193 LYS A C 1
ATOM 1537 O O . LYS A 1 193 ? -37.788 -8.041 5.869 1.00 49.16 193 LYS A O 1
ATOM 1542 N N . GLY A 1 194 ? -37.313 -9.228 7.732 1.00 51.78 194 GLY A N 1
ATOM 1543 C CA . GLY A 1 194 ? -37.365 -10.550 7.121 1.00 51.78 194 GLY A CA 1
ATOM 1544 C C . GLY A 1 194 ? -38.789 -11.059 6.879 1.00 51.78 194 GLY A C 1
ATOM 1545 O O . GLY A 1 194 ? -39.773 -10.483 7.345 1.00 51.78 194 GLY A O 1
ATOM 1546 N N . SER A 1 195 ? -38.862 -12.186 6.170 1.00 46.16 195 SER A N 1
ATOM 1547 C CA . SER A 1 195 ? -39.827 -13.254 6.474 1.00 46.16 195 SER A CA 1
ATOM 1548 C C . SER A 1 195 ? -39.370 -14.628 5.964 1.00 46.16 195 SER A C 1
ATOM 1550 O O . SER A 1 195 ? -39.822 -15.630 6.497 1.00 46.16 195 SER A O 1
ATOM 1552 N N . THR A 1 196 ? -38.433 -14.712 5.009 1.00 50.38 196 THR A N 1
ATOM 1553 C CA . THR A 1 196 ? -37.994 -15.999 4.432 1.00 50.38 196 THR A CA 1
ATOM 1554 C C . THR A 1 196 ? -36.598 -15.916 3.793 1.00 50.38 196 THR A C 1
ATOM 1556 O O . THR A 1 196 ? -36.492 -15.722 2.584 1.00 50.38 196 THR A O 1
ATOM 1559 N N . GLY A 1 197 ? -35.529 -16.092 4.576 1.00 53.28 197 GLY A N 1
ATOM 1560 C CA . GLY A 1 197 ? -34.193 -16.388 4.031 1.00 53.28 197 GLY A CA 1
ATOM 1561 C C . GLY A 1 197 ? -33.186 -15.236 4.071 1.00 53.28 197 GLY A C 1
ATOM 1562 O O . GLY A 1 197 ? -33.045 -14.480 3.118 1.00 53.28 197 GLY A O 1
ATOM 1563 N N . GLU A 1 198 ? -32.460 -15.203 5.189 1.00 55.28 198 GLU A N 1
ATOM 1564 C CA . GLU A 1 198 ? -31.074 -14.738 5.348 1.00 55.28 198 GLU A CA 1
ATOM 1565 C C . GLU A 1 198 ? -30.769 -13.235 5.198 1.00 55.28 198 GLU A C 1
ATOM 1567 O O . GLU A 1 198 ? -30.263 -12.744 4.189 1.00 55.28 198 GLU A O 1
ATOM 1572 N N . ALA A 1 199 ? -30.934 -12.520 6.319 1.00 40.75 199 ALA A N 1
ATOM 1573 C CA . ALA A 1 199 ? -30.112 -11.364 6.676 1.00 40.75 199 ALA A CA 1
ATOM 1574 C C . ALA A 1 199 ? -29.893 -11.318 8.203 1.00 40.75 199 ALA A C 1
ATOM 1576 O O . ALA A 1 199 ? -30.832 -11.434 8.984 1.00 40.75 199 ALA A O 1
ATOM 1577 N N . ALA A 1 200 ? -28.632 -11.152 8.607 1.00 47.03 200 ALA A N 1
ATOM 1578 C CA . ALA A 1 200 ? -28.092 -11.300 9.962 1.00 47.03 200 ALA A CA 1
ATOM 1579 C C . ALA A 1 200 ? -28.419 -10.151 10.946 1.00 47.03 200 ALA A C 1
ATOM 1581 O O . ALA A 1 200 ? -27.511 -9.566 11.533 1.00 47.03 200 ALA A O 1
ATOM 1582 N N . THR A 1 201 ? -29.687 -9.776 11.122 1.00 47.22 201 THR A N 1
ATOM 1583 C CA . THR A 1 201 ? -30.049 -8.652 12.012 1.00 47.22 201 THR A CA 1
ATOM 1584 C C . THR A 1 201 ? -31.299 -8.888 12.856 1.00 47.22 201 THR A C 1
ATOM 1586 O O . THR A 1 201 ? -32.073 -7.964 13.108 1.00 47.22 201 THR A O 1
ATOM 1589 N N . GLU A 1 202 ? -31.466 -10.093 13.394 1.00 53.38 202 GLU A N 1
ATOM 1590 C CA . GLU A 1 202 ? -32.165 -10.204 14.673 1.00 53.38 202 GLU A CA 1
ATOM 1591 C C . GLU A 1 202 ? -31.153 -9.836 15.755 1.00 53.38 202 GLU A C 1
ATOM 1593 O O . GLU A 1 202 ? -30.218 -10.579 16.037 1.00 53.38 202 GLU A O 1
ATOM 1598 N N . ILE A 1 203 ? -31.277 -8.620 16.295 1.00 58.62 203 ILE A N 1
ATOM 1599 C CA . ILE A 1 203 ? -30.590 -8.264 17.539 1.00 58.62 203 ILE A CA 1
ATOM 1600 C C . ILE A 1 203 ? -30.961 -9.372 18.530 1.00 58.62 203 ILE A C 1
ATOM 1602 O O . ILE A 1 203 ? -32.168 -9.556 18.731 1.00 58.62 203 ILE A O 1
ATOM 1606 N N . PRO A 1 204 ? -29.986 -10.105 19.104 1.00 63.12 204 PRO A N 1
ATOM 1607 C CA . PRO A 1 204 ? -30.272 -11.171 20.050 1.00 63.12 204 PRO A CA 1
ATOM 1608 C C . PRO A 1 204 ? -31.210 -10.621 21.116 1.00 63.12 204 PRO A C 1
ATOM 1610 O O . PRO A 1 204 ? -30.887 -9.666 21.821 1.00 63.12 204 PRO A O 1
ATOM 1613 N N . CYS A 1 205 ? -32.427 -11.147 21.146 1.00 65.88 205 CYS A N 1
ATOM 1614 C CA . CYS A 1 205 ? -33.419 -10.773 22.134 1.00 65.88 205 CYS A CA 1
ATOM 1615 C C . CYS A 1 205 ? -33.358 -11.825 23.239 1.00 65.88 205 CYS A C 1
ATOM 1617 O O . CYS A 1 205 ? -33.123 -12.996 22.953 1.00 65.88 205 CYS A O 1
ATOM 1619 N N . ALA A 1 206 ? -33.670 -11.461 24.483 1.00 70.38 206 ALA A N 1
ATOM 1620 C CA . ALA A 1 206 ? -33.787 -12.422 25.585 1.00 70.38 206 ALA A CA 1
ATOM 1621 C C . ALA A 1 206 ? -34.675 -13.642 25.241 1.00 70.38 206 ALA A C 1
ATOM 1623 O O . ALA A 1 206 ? -34.503 -14.729 25.782 1.00 70.38 206 ALA A O 1
ATOM 1624 N N . LYS A 1 207 ? -35.606 -13.487 24.287 1.00 77.25 207 LYS A N 1
ATOM 1625 C CA . LYS A 1 207 ? -36.461 -14.566 23.774 1.00 77.25 207 LYS A CA 1
ATOM 1626 C C . LYS A 1 207 ? -35.754 -15.567 22.852 1.00 77.25 207 LYS A C 1
ATOM 1628 O O . LYS A 1 207 ? -36.178 -16.714 22.824 1.00 77.25 207 LYS A O 1
ATOM 1633 N N . SER A 1 208 ? -34.727 -15.149 22.107 1.00 78.94 208 SER A N 1
ATOM 1634 C CA . SER A 1 208 ? -33.937 -16.013 21.210 1.00 78.94 208 SER A CA 1
ATOM 1635 C C . SER A 1 208 ? -32.730 -16.644 21.912 1.00 78.94 208 SER A C 1
ATOM 1637 O O . SER A 1 208 ? -32.094 -17.542 21.376 1.00 78.94 208 SER A O 1
ATOM 1639 N N . LEU A 1 209 ? -32.415 -16.195 23.129 1.00 81.62 209 LEU A N 1
ATOM 1640 C CA . LEU A 1 209 ? -31.335 -16.718 23.961 1.00 81.62 209 LEU A CA 1
ATOM 1641 C C . LEU A 1 209 ? -31.399 -18.246 24.193 1.00 81.62 209 LEU A C 1
ATOM 1643 O O . LEU A 1 209 ? -30.363 -18.887 24.017 1.00 81.62 209 LEU A O 1
ATOM 1647 N N . PRO A 1 210 ? -32.552 -18.874 24.517 1.00 84.62 210 PRO A N 1
ATOM 1648 C CA . PRO A 1 210 ? -32.600 -20.330 24.689 1.00 84.62 210 PRO A CA 1
ATOM 1649 C C . PRO A 1 210 ? -32.270 -21.096 23.401 1.00 84.62 210 PRO A C 1
ATOM 1651 O O . PRO A 1 210 ? -31.575 -22.105 23.464 1.00 84.62 210 PRO A O 1
ATOM 1654 N N . GLU A 1 211 ? -32.701 -20.593 22.242 1.00 84.81 211 GLU A N 1
ATOM 1655 C CA . GLU A 1 211 ? -32.417 -21.205 20.936 1.00 84.81 211 GLU A CA 1
ATOM 1656 C C . GLU A 1 211 ? -30.923 -21.110 20.587 1.00 84.81 211 GLU A C 1
ATOM 1658 O O . GLU A 1 211 ? -30.329 -22.078 20.121 1.00 84.81 211 GLU A O 1
ATOM 1663 N N . ILE A 1 212 ? -30.289 -19.975 20.909 1.00 84.00 212 ILE A N 1
ATOM 1664 C CA . ILE A 1 212 ? -28.840 -19.774 20.753 1.00 84.00 212 ILE A CA 1
ATOM 1665 C C . ILE A 1 212 ? -28.046 -20.708 21.680 1.00 84.00 212 ILE A C 1
ATOM 1667 O O . ILE A 1 212 ? -27.016 -21.250 21.282 1.00 84.00 212 ILE A O 1
ATOM 1671 N N . ILE A 1 213 ? -28.502 -20.913 22.921 1.00 88.12 213 ILE A N 1
ATOM 1672 C CA . ILE A 1 213 ? -27.855 -21.856 23.847 1.00 88.12 213 ILE A CA 1
ATOM 1673 C C . ILE A 1 213 ? -27.961 -23.286 23.315 1.00 88.12 213 ILE A C 1
ATOM 1675 O O . ILE A 1 213 ? -26.984 -24.031 23.380 1.00 88.12 213 ILE A O 1
ATOM 1679 N N . GLU A 1 214 ? -29.120 -23.673 22.786 1.00 88.38 214 GLU A N 1
ATOM 1680 C CA . GLU A 1 214 ? -29.330 -25.008 22.229 1.00 88.38 214 GLU A CA 1
ATOM 1681 C C . GLU A 1 214 ? -28.469 -25.246 20.982 1.00 88.38 214 GLU A C 1
ATOM 1683 O O . GLU A 1 214 ? -27.830 -26.296 20.877 1.00 88.38 214 GLU A O 1
ATOM 1688 N N . SER A 1 215 ? -28.369 -24.260 20.080 1.00 88.31 215 SER A N 1
ATOM 1689 C CA . SER A 1 215 ? -27.498 -24.362 18.904 1.00 88.31 215 SER A CA 1
ATOM 1690 C C . SER A 1 215 ? -26.027 -24.476 19.300 1.00 88.31 215 SER A C 1
ATOM 1692 O O . SER A 1 215 ? -25.336 -25.371 18.825 1.00 88.31 215 SER A O 1
ATOM 1694 N N . LEU A 1 216 ? -25.564 -23.634 20.233 1.00 87.75 216 LEU A N 1
ATOM 1695 C CA . LEU A 1 216 ? -24.190 -23.691 20.734 1.00 87.75 216 LEU A CA 1
ATOM 1696 C C . LEU A 1 216 ? -23.893 -25.028 21.400 1.00 87.75 216 LEU A C 1
ATOM 1698 O O . LEU A 1 216 ? -22.843 -25.610 21.160 1.00 87.75 216 LEU A O 1
ATOM 1702 N N . ARG A 1 217 ? -24.812 -25.541 22.219 1.00 86.88 217 ARG A N 1
ATOM 1703 C CA . ARG A 1 217 ? -24.639 -26.842 22.862 1.00 86.88 217 ARG A CA 1
ATOM 1704 C C . ARG A 1 217 ? -24.464 -27.953 21.829 1.00 86.88 217 ARG A C 1
ATOM 1706 O O . ARG A 1 217 ? -23.569 -28.776 21.984 1.00 86.88 217 ARG A O 1
ATOM 1713 N N . LYS A 1 218 ? -25.285 -27.954 20.779 1.00 89.38 218 LYS A N 1
ATOM 1714 C CA . LYS A 1 218 ? -25.219 -28.951 19.709 1.00 89.38 218 LYS A CA 1
ATOM 1715 C C . LYS A 1 218 ? -23.895 -28.894 18.944 1.00 89.38 218 LYS A C 1
ATOM 1717 O O . LYS A 1 218 ? -23.307 -29.941 18.689 1.00 89.38 218 LYS A O 1
ATOM 1722 N N . ASP A 1 219 ? -23.433 -27.695 18.598 1.00 90.50 219 ASP A N 1
ATOM 1723 C CA . ASP A 1 219 ? -22.172 -27.514 17.872 1.00 90.50 219 ASP A CA 1
ATOM 1724 C C . ASP A 1 219 ? -20.974 -27.933 18.742 1.00 90.50 219 ASP A C 1
ATOM 1726 O O . ASP A 1 219 ? -20.089 -28.648 18.280 1.00 90.50 219 ASP A O 1
ATOM 1730 N N . LEU A 1 220 ? -20.990 -27.583 20.034 1.00 87.75 220 LEU A N 1
ATOM 1731 C CA . LEU A 1 220 ? -19.952 -27.972 20.995 1.00 87.75 220 LEU A CA 1
ATOM 1732 C C . LEU A 1 220 ? -19.906 -29.485 21.244 1.00 87.75 220 LEU A C 1
ATOM 1734 O O . LEU A 1 220 ? -18.820 -30.056 21.299 1.00 87.75 220 LEU A O 1
ATOM 1738 N N . GLU A 1 221 ? -21.062 -30.138 21.389 1.00 86.56 221 GLU A N 1
ATOM 1739 C CA . GLU A 1 221 ? -21.142 -31.599 21.538 1.00 86.56 221 GLU A CA 1
ATOM 1740 C C . GLU A 1 221 ? -20.663 -32.322 20.265 1.00 86.56 221 GLU A C 1
ATOM 1742 O O . GLU A 1 221 ? -20.061 -33.388 20.368 1.00 86.56 221 GLU A O 1
ATOM 1747 N N . SER A 1 222 ? -20.880 -31.737 19.079 1.00 89.25 222 SER A N 1
ATOM 1748 C CA . SER A 1 222 ? -20.397 -32.282 17.802 1.00 89.25 222 SER A CA 1
ATOM 1749 C C . SER A 1 222 ? -18.886 -32.128 17.617 1.00 89.25 222 SER A C 1
ATOM 1751 O O . SER A 1 222 ? -18.246 -33.027 17.076 1.00 89.25 222 SER A O 1
ATOM 1753 N N . ASP A 1 223 ? -18.315 -30.990 18.014 1.00 92.12 223 ASP A N 1
ATOM 1754 C CA . ASP A 1 223 ? -16.884 -30.720 17.835 1.00 92.12 223 ASP A CA 1
ATOM 1755 C C . ASP A 1 223 ? -16.024 -31.398 18.916 1.00 92.12 223 ASP A C 1
ATOM 1757 O O . ASP A 1 223 ? -14.857 -31.725 18.671 1.00 92.12 223 ASP A O 1
ATOM 1761 N N . TRP A 1 224 ? -16.584 -31.628 20.111 1.00 86.25 224 TRP A N 1
ATOM 1762 C CA . TRP A 1 224 ? -15.844 -32.075 21.295 1.00 86.25 224 TRP A CA 1
ATOM 1763 C C . TRP A 1 224 ? -16.564 -33.180 22.086 1.00 86.25 224 TRP A C 1
ATOM 1765 O O . TRP A 1 224 ? -16.832 -33.029 23.277 1.00 86.25 224 TRP A O 1
ATOM 1775 N N . GLU A 1 225 ? -16.786 -34.337 21.451 1.00 83.00 225 GLU A N 1
ATOM 1776 C CA . GLU A 1 225 ? -17.471 -35.513 22.034 1.00 83.00 225 GLU A CA 1
ATOM 1777 C C . GLU A 1 225 ? -16.857 -36.047 23.352 1.00 83.00 225 GLU A C 1
ATOM 1779 O O . GLU A 1 225 ? -17.525 -36.731 24.130 1.00 83.00 225 GLU A O 1
ATOM 1784 N N . ASP A 1 226 ? -15.581 -35.752 23.621 1.00 82.81 226 ASP A N 1
ATOM 1785 C CA . ASP A 1 226 ? -14.852 -36.231 24.805 1.00 82.81 226 ASP A CA 1
ATOM 1786 C C . ASP A 1 226 ? -15.018 -35.342 26.053 1.00 82.81 226 ASP A C 1
ATOM 1788 O O . ASP A 1 226 ? -14.541 -35.692 27.141 1.00 82.81 226 ASP A O 1
ATOM 1792 N N . TYR A 1 227 ? -15.681 -34.191 25.920 1.00 81.62 227 TYR A N 1
ATOM 1793 C CA . TYR A 1 227 ? -15.825 -33.206 26.988 1.00 81.62 227 TYR A CA 1
ATOM 1794 C C . TYR A 1 227 ? -17.296 -32.946 27.315 1.00 81.62 227 TYR A C 1
ATOM 1796 O O . TYR A 1 227 ? -18.106 -32.668 26.438 1.00 81.62 227 TYR A O 1
ATOM 1804 N N . ASP A 1 228 ? -17.621 -32.943 28.610 1.00 80.94 228 ASP A N 1
ATOM 1805 C CA . ASP A 1 228 ? -18.929 -32.482 29.068 1.00 80.94 228 ASP A CA 1
ATOM 1806 C C . ASP A 1 228 ? -18.904 -30.957 29.199 1.00 80.94 228 ASP A C 1
ATOM 1808 O O . ASP A 1 228 ? -18.142 -30.395 30.001 1.00 80.94 228 ASP A O 1
ATOM 1812 N N . PHE A 1 229 ? -19.767 -30.289 28.435 1.00 80.75 229 PHE A N 1
ATOM 1813 C CA . PHE A 1 229 ? -19.978 -28.847 28.517 1.00 80.75 229 PHE A CA 1
ATOM 1814 C C . PHE A 1 229 ? -21.306 -28.534 29.195 1.00 80.75 229 PHE A C 1
ATOM 1816 O O . PHE A 1 229 ? -22.354 -29.087 28.864 1.00 80.75 229 PHE A O 1
ATOM 1823 N N . ILE A 1 230 ? -21.268 -27.583 30.122 1.00 82.88 230 ILE A N 1
ATOM 1824 C CA . ILE A 1 230 ? -22.462 -26.961 30.683 1.00 82.88 230 ILE A CA 1
ATOM 1825 C C . ILE A 1 230 ? -22.501 -25.531 30.152 1.00 82.88 230 ILE A C 1
ATOM 1827 O O . ILE A 1 230 ? -21.644 -24.716 30.497 1.00 82.88 230 ILE A O 1
ATOM 1831 N N . VAL A 1 231 ? -23.481 -25.249 29.292 1.00 82.75 231 VAL A N 1
ATOM 1832 C CA . VAL A 1 231 ? -23.751 -23.909 28.758 1.00 82.75 231 VAL A CA 1
ATOM 1833 C C . VAL A 1 231 ? -24.953 -23.341 29.504 1.00 82.75 231 VAL A C 1
ATOM 1835 O O . VAL A 1 231 ? -26.057 -23.873 29.394 1.00 82.75 231 VAL A O 1
ATOM 1838 N N . CYS A 1 232 ? -24.737 -22.274 30.271 1.00 80.56 232 CYS A N 1
ATOM 1839 C CA . CYS A 1 232 ? -25.788 -21.591 31.026 1.00 80.56 232 CYS A CA 1
ATOM 1840 C C . CYS A 1 232 ? -25.767 -20.086 30.740 1.00 80.56 232 CYS A C 1
ATOM 1842 O O . CYS A 1 232 ? -24.706 -19.503 30.507 1.00 80.56 232 CYS A O 1
ATOM 1844 N N . SER A 1 233 ? -26.939 -19.452 30.816 1.00 82.19 233 SER A N 1
ATOM 1845 C CA . SER A 1 233 ? -27.064 -17.995 30.885 1.00 82.19 233 SER A CA 1
ATOM 1846 C C . SER A 1 233 ? -26.963 -17.518 32.332 1.00 82.19 233 SER 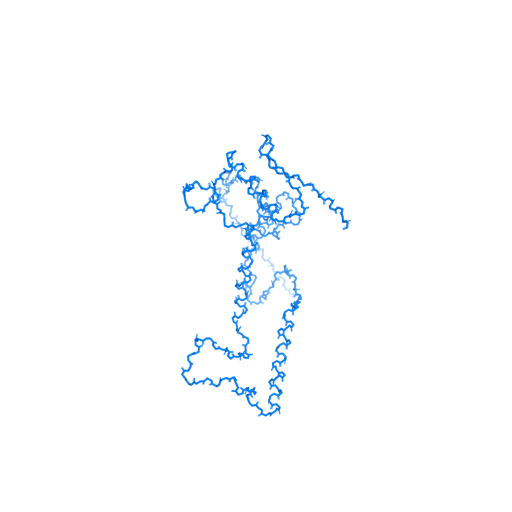A C 1
ATOM 1848 O O . SER A 1 233 ? -27.607 -18.096 33.210 1.00 82.19 233 SER A O 1
ATOM 1850 N N . THR A 1 234 ? -26.200 -16.458 32.585 1.00 80.12 234 THR A N 1
ATOM 1851 C CA . THR A 1 234 ? -26.251 -15.727 33.861 1.00 80.12 234 THR A CA 1
ATOM 1852 C C . THR A 1 234 ? -27.392 -14.706 33.875 1.00 80.12 234 THR A C 1
ATOM 1854 O O . THR A 1 234 ? -27.972 -14.401 32.833 1.00 80.12 234 THR A O 1
ATOM 1857 N N . ASP A 1 235 ? -27.696 -14.156 35.056 1.00 74.12 235 ASP A N 1
ATOM 1858 C CA . ASP A 1 235 ? -28.725 -13.117 35.245 1.00 74.12 235 ASP A CA 1
ATOM 1859 C C . ASP A 1 235 ? -28.463 -11.850 34.404 1.00 74.12 235 ASP A C 1
ATOM 1861 O O . ASP A 1 235 ? -29.397 -11.137 34.049 1.00 74.12 235 ASP A O 1
ATOM 1865 N N . ASP A 1 236 ? -27.201 -11.620 34.026 1.00 74.50 236 ASP A N 1
ATOM 1866 C CA . ASP A 1 236 ? -26.754 -10.532 33.146 1.00 74.50 236 ASP A CA 1
ATOM 1867 C C . ASP A 1 236 ? -26.785 -10.908 31.644 1.00 74.50 236 ASP A C 1
ATOM 1869 O O . ASP A 1 236 ? -26.147 -10.253 30.822 1.00 74.50 236 ASP A O 1
ATOM 1873 N N . GLU A 1 237 ? -27.481 -11.989 31.271 1.00 68.12 237 GLU A N 1
ATOM 1874 C CA . GLU A 1 237 ? -27.601 -12.503 29.892 1.00 68.12 237 GLU A CA 1
ATOM 1875 C C . GLU A 1 237 ? -26.258 -12.893 29.235 1.00 68.12 237 GLU A C 1
ATOM 1877 O O . GLU A 1 237 ? -26.167 -13.067 28.017 1.00 68.12 237 GLU A O 1
ATOM 1882 N N . HIS A 1 238 ? -25.198 -13.089 30.027 1.00 69.56 238 HIS A N 1
ATOM 1883 C CA . HIS A 1 238 ? -23.928 -13.608 29.525 1.00 69.56 238 HIS A CA 1
ATOM 1884 C C . HIS A 1 238 ? -23.989 -15.130 29.365 1.00 69.56 238 HIS A C 1
ATOM 1886 O O . HIS A 1 238 ? -24.479 -15.848 30.238 1.00 69.56 238 HIS A O 1
ATOM 1892 N N . ILE A 1 239 ? -23.452 -15.631 28.251 1.00 74.81 239 ILE A N 1
ATOM 1893 C CA . ILE A 1 239 ? -23.303 -17.069 28.008 1.00 74.81 239 ILE A CA 1
ATOM 1894 C C . ILE A 1 239 ? -21.980 -17.516 28.628 1.00 74.81 239 ILE A C 1
ATOM 1896 O O . ILE A 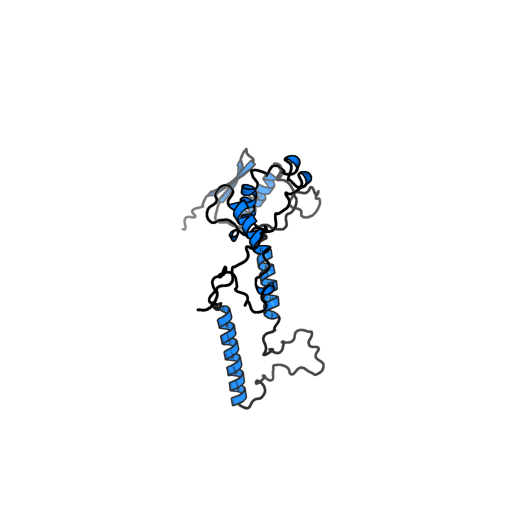1 239 ? -20.912 -17.036 28.241 1.00 74.81 239 ILE A O 1
ATOM 1900 N N . VAL A 1 240 ? -22.048 -18.443 29.583 1.00 69.81 240 VAL A N 1
ATOM 1901 C CA . VAL A 1 240 ? -20.873 -19.046 30.218 1.00 69.81 240 VAL A CA 1
ATOM 1902 C C . VAL A 1 240 ? -20.844 -20.530 29.876 1.00 69.81 240 VAL A C 1
ATOM 1904 O O . VAL A 1 240 ? -21.794 -21.259 30.161 1.00 69.81 240 VAL A O 1
ATOM 1907 N N . SER A 1 241 ? -19.741 -20.980 29.278 1.00 74.44 241 SER A N 1
ATOM 1908 C CA . SER A 1 241 ? -19.457 -22.398 29.055 1.00 74.44 241 SER A CA 1
ATOM 1909 C C . SER A 1 241 ? -18.455 -22.890 30.096 1.00 74.44 241 SER A C 1
ATOM 1911 O O . SER A 1 241 ? -17.325 -22.399 30.153 1.00 74.44 241 SER A O 1
ATOM 1913 N N . VAL A 1 242 ? -18.848 -23.873 30.902 1.00 71.94 242 VAL A N 1
ATOM 1914 C CA . VAL A 1 242 ? -17.940 -24.579 31.815 1.00 71.94 242 VAL A CA 1
ATOM 1915 C C . VAL A 1 242 ? -17.690 -25.968 31.246 1.00 71.94 242 VAL A C 1
ATOM 1917 O O . VAL A 1 242 ? -18.632 -26.742 31.083 1.00 71.94 242 VAL A O 1
ATOM 1920 N N . SER A 1 243 ? -16.433 -26.284 30.942 1.00 75.88 243 SER A N 1
ATOM 1921 C CA . SER A 1 243 ? -16.031 -27.624 30.517 1.00 75.88 243 SER A CA 1
ATOM 1922 C C . SER A 1 243 ? -15.513 -28.425 31.707 1.00 75.88 243 SER A C 1
ATOM 1924 O O . SER A 1 243 ? -14.732 -27.935 32.531 1.00 75.88 243 SER A O 1
ATOM 1926 N N . ARG A 1 244 ? -15.943 -29.684 31.809 1.00 67.19 244 ARG A N 1
ATOM 1927 C CA . ARG A 1 244 ? -15.371 -30.651 32.744 1.00 67.19 244 ARG A CA 1
ATOM 1928 C C . ARG A 1 244 ? -14.719 -31.759 31.934 1.00 67.19 244 ARG A C 1
ATOM 1930 O O . ARG A 1 244 ? -15.389 -32.499 31.226 1.00 67.19 244 ARG A O 1
ATOM 1937 N N . ALA A 1 245 ? -13.399 -31.879 32.053 1.00 63.38 245 ALA A N 1
ATOM 1938 C CA . ALA A 1 245 ? -12.682 -32.996 31.458 1.00 63.38 245 ALA A CA 1
ATOM 1939 C C . ALA A 1 245 ? -13.131 -34.298 32.136 1.00 63.38 245 ALA A C 1
ATOM 1941 O O . ALA A 1 245 ? -12.928 -34.481 33.343 1.00 63.38 245 ALA A O 1
ATOM 1942 N N . ILE A 1 246 ? -13.744 -35.199 31.368 1.00 62.06 246 ILE A N 1
ATOM 1943 C CA . ILE A 1 246 ? -13.978 -36.563 31.824 1.00 62.06 246 ILE A CA 1
ATOM 1944 C C . ILE A 1 246 ? -12.623 -37.265 31.755 1.00 62.06 246 ILE A C 1
ATOM 1946 O O . ILE A 1 246 ? -12.136 -37.618 30.684 1.00 62.06 246 ILE A O 1
ATOM 1950 N N . LEU A 1 247 ? -11.992 -37.481 32.909 1.00 57.41 247 LEU A N 1
ATOM 1951 C CA . LEU A 1 247 ? -10.898 -38.440 33.011 1.00 57.41 247 LEU A CA 1
ATOM 1952 C C . LEU A 1 247 ? -11.498 -39.834 32.802 1.00 57.41 247 LEU A C 1
ATOM 1954 O O . LEU A 1 247 ? -11.879 -40.500 33.765 1.00 57.41 247 LEU A O 1
ATOM 1958 N N . ARG A 1 248 ? -11.625 -40.270 31.543 1.00 57.50 248 ARG A N 1
ATOM 1959 C CA . ARG A 1 248 ? -11.870 -41.680 31.240 1.00 57.50 248 ARG A CA 1
ATOM 1960 C C . ARG A 1 248 ? -10.640 -42.435 31.733 1.00 57.50 248 ARG A C 1
ATOM 1962 O O . ARG A 1 248 ? -9.581 -42.396 31.113 1.00 57.50 248 ARG A O 1
ATOM 1969 N N . SER A 1 249 ? -10.760 -43.060 32.901 1.00 53.25 249 SER A N 1
ATOM 1970 C CA . SER A 1 249 ? -9.782 -44.031 33.371 1.00 53.25 249 SER A CA 1
ATOM 1971 C C . SER A 1 249 ? -9.735 -45.154 32.340 1.00 53.25 249 SER A C 1
ATOM 1973 O O . SER A 1 249 ? -10.687 -45.928 32.234 1.00 53.25 249 SER A O 1
ATOM 1975 N N . TYR A 1 250 ? -8.664 -45.192 31.552 1.00 47.72 250 TYR A N 1
ATOM 1976 C CA . TYR A 1 250 ? -8.338 -46.328 30.701 1.00 47.72 250 TYR A CA 1
ATOM 1977 C C . TYR A 1 250 ? -8.247 -47.577 31.592 1.00 47.72 250 TYR A C 1
ATOM 1979 O O . TYR A 1 250 ? -7.371 -47.647 32.455 1.00 47.72 250 TYR A O 1
ATOM 1987 N N . ASN A 1 251 ? -9.183 -48.510 31.406 1.00 44.53 251 ASN A N 1
ATOM 1988 C CA . ASN A 1 251 ? -9.059 -49.909 31.819 1.00 44.53 251 ASN A CA 1
ATOM 1989 C C . ASN A 1 251 ? -8.637 -50.730 30.604 1.00 44.53 251 ASN A C 1
ATOM 1991 O O . ASN A 1 251 ? -9.190 -50.454 29.513 1.00 44.53 251 ASN A O 1
#

Foldseek 3Di:
DDDDDDDDDDDDDDDDDDDPVPDQDPVNDDPDDQCPQVVLVVQCPDDPHPDPPVLADPDDDVCVSVVSVVVVVVVVPDDQVCVVDVPDDDDPDPPPDDPDDPDDDPVNVVVVVVLVVLVVVVVVCVVVVHPDPDDPPPLDDDDPPPDPPPDDDDPDDNDDDPCPVVVVVVVVVVVVVVVVCPDPDDDPLDDDDDDDDDDDDPPDDPVCLVVVQVVVCVVCCVVCVQWDWDWDADPVRDTDIDIDGPPPPDD